Protein AF-A0A0G4HE46-F1 (afdb_monomer_lite)

Foldseek 3Di:
DPPPDQDPPVVLVVLLVLLLQLLLVLLVLLQVQFDDADPVDGPATDHLADQLLLQLVLLVVLLVVLLVVLCVPPNPVSNVLLPPVVLLVLLQVVLLVVLVVSSVLSVVCNPDHSLVSLLVCLVVLVVVVVCCVVRVVPDPDDLSSNLSSSSVNNSVNSVVVCCVPPVVVCVVQNSCRRPDVSSVVSSVSNRNVNSVSVSVCPVNPDSLSSSLSSLSSSVSNLVCCVVPPVPDDDDVVSVVSSVVVNVVSVVVSVVVVVVVVVVVVVVVVCVVVVVPCPPDPPPPDPPPDVVNVVVVVVVVVVVVVVVVVVVVPPDPDDDDPVVVVVVVVVVVVVVVVVVVVVVVVPPPPDDDDDDD

Structure (mmCIF, N/CA/C/O backbone):
data_AF-A0A0G4HE46-F1
#
_entry.id   AF-A0A0G4HE46-F1
#
loop_
_atom_site.group_PDB
_atom_site.id
_atom_site.type_symbol
_atom_site.label_atom_id
_atom_site.label_alt_id
_atom_site.label_comp_id
_atom_site.label_asym_id
_atom_site.label_entity_id
_atom_site.label_seq_id
_atom_site.pdbx_PDB_ins_code
_atom_site.Cartn_x
_atom_site.Cartn_y
_atom_site.Cartn_z
_atom_site.occupancy
_atom_site.B_iso_or_equiv
_atom_site.auth_seq_id
_atom_site.auth_comp_id
_atom_site.auth_asym_id
_atom_site.auth_atom_id
_atom_site.pdbx_PDB_model_num
ATOM 1 N N . MET A 1 1 ? -11.512 0.059 20.042 1.00 38.78 1 MET A N 1
ATOM 2 C CA . MET A 1 1 ? -11.902 1.233 19.237 1.00 38.78 1 MET A CA 1
ATOM 3 C C . MET A 1 1 ? -13.317 1.611 19.639 1.00 38.78 1 MET A C 1
ATOM 5 O O . MET A 1 1 ? -14.149 0.708 19.651 1.00 38.78 1 MET A O 1
ATOM 9 N N . PRO A 1 2 ? -13.584 2.871 20.030 1.00 36.47 2 PRO A N 1
ATOM 10 C CA . PRO A 1 2 ? -14.953 3.340 20.236 1.00 36.47 2 PRO A CA 1
ATOM 11 C C . PRO A 1 2 ? -15.740 3.059 18.957 1.00 36.47 2 PRO A C 1
ATOM 13 O O . PRO A 1 2 ? -15.207 3.297 17.871 1.00 36.47 2 PRO A O 1
ATOM 16 N N . GLN A 1 3 ? -16.944 2.495 19.078 1.00 38.84 3 GLN A N 1
ATOM 17 C CA . GLN A 1 3 ? -17.802 2.206 17.932 1.00 38.84 3 GLN A CA 1
ATOM 18 C C . GLN A 1 3 ? -17.971 3.497 17.131 1.00 38.84 3 GLN A C 1
ATOM 20 O O . GLN A 1 3 ? -18.588 4.455 17.592 1.00 38.84 3 GLN A O 1
ATOM 25 N N . THR A 1 4 ? -17.339 3.549 15.960 1.00 45.94 4 THR A N 1
ATOM 26 C CA . THR A 1 4 ? -17.558 4.620 14.997 1.00 45.94 4 THR A CA 1
ATOM 27 C C . THR A 1 4 ? -19.054 4.685 14.756 1.00 45.94 4 THR A C 1
ATOM 29 O O . THR A 1 4 ? -19.671 3.638 14.543 1.00 45.94 4 THR A O 1
ATOM 32 N N . SER A 1 5 ? -19.618 5.892 14.801 1.00 51.94 5 SER A N 1
ATOM 33 C CA . SER A 1 5 ? -20.947 6.181 14.267 1.00 51.94 5 SER A CA 1
ATOM 34 C C . SER A 1 5 ? -21.201 5.306 13.043 1.00 51.94 5 SER A C 1
ATOM 36 O O . SER A 1 5 ? -20.335 5.201 12.172 1.00 51.94 5 SER A O 1
ATOM 38 N N . THR A 1 6 ? -22.330 4.600 13.043 1.00 79.38 6 THR A N 1
ATOM 39 C CA . THR A 1 6 ? -22.677 3.588 12.045 1.00 79.38 6 THR A CA 1
ATOM 40 C C . THR A 1 6 ? -22.500 4.168 10.644 1.00 79.38 6 THR A C 1
ATOM 42 O O . THR A 1 6 ? -23.319 4.941 10.153 1.00 79.38 6 THR A O 1
ATOM 45 N N . VAL A 1 7 ? -21.371 3.848 10.005 1.00 87.31 7 VAL A N 1
ATOM 46 C CA . VAL A 1 7 ? -21.087 4.324 8.654 1.00 87.31 7 VAL A CA 1
ATOM 47 C C . VAL A 1 7 ? -22.146 3.712 7.750 1.00 87.31 7 VAL A C 1
ATOM 49 O O . VAL A 1 7 ? -22.349 2.497 7.795 1.00 87.31 7 VAL A O 1
ATOM 52 N N . SER A 1 8 ? -22.821 4.546 6.954 1.00 92.50 8 SER A N 1
ATOM 53 C CA . SER A 1 8 ? -23.893 4.099 6.061 1.00 92.50 8 SER A CA 1
ATOM 54 C C . SER A 1 8 ? -23.450 2.877 5.239 1.00 92.50 8 SER A C 1
ATOM 56 O O . SER A 1 8 ? -22.335 2.894 4.701 1.00 92.50 8 SER A O 1
ATOM 58 N N . PRO A 1 9 ? -24.298 1.839 5.087 1.00 89.62 9 PRO A N 1
ATOM 59 C CA . PRO A 1 9 ? -23.977 0.660 4.281 1.00 89.62 9 PRO A CA 1
ATOM 60 C C . PRO A 1 9 ? -23.486 1.013 2.870 1.00 89.62 9 PRO A C 1
ATOM 62 O O . PRO A 1 9 ? -22.556 0.390 2.362 1.00 89.62 9 PRO A O 1
ATOM 65 N N . ALA A 1 10 ? -24.032 2.075 2.267 1.00 92.25 10 ALA A N 1
ATOM 66 C CA . ALA A 1 10 ? -23.623 2.553 0.947 1.00 92.25 10 ALA A CA 1
ATOM 67 C C . ALA A 1 10 ? -22.151 3.008 0.894 1.00 92.25 10 ALA A C 1
ATOM 69 O O . ALA A 1 10 ? -21.448 2.745 -0.084 1.00 92.25 10 ALA A O 1
ATOM 70 N N . VAL A 1 11 ? -21.657 3.652 1.957 1.00 92.44 11 VAL A N 1
ATOM 71 C CA . VAL A 1 11 ? -20.250 4.074 2.052 1.00 92.44 11 VAL A CA 1
ATOM 72 C C . VAL A 1 11 ? -19.348 2.853 2.212 1.00 92.44 11 VAL A C 1
ATOM 74 O O . VAL A 1 11 ? -18.304 2.787 1.566 1.00 92.44 11 VAL A O 1
ATOM 77 N N . GLN A 1 12 ? -19.761 1.859 3.004 1.00 91.12 12 GLN A N 1
ATOM 78 C CA . GLN A 1 12 ? -18.998 0.619 3.177 1.00 91.12 12 GLN A CA 1
ATOM 79 C C . GLN A 1 12 ? -18.860 -0.149 1.856 1.00 91.12 12 GLN A C 1
ATOM 81 O O . GLN A 1 12 ? -17.750 -0.540 1.496 1.00 91.12 12 GLN A O 1
ATOM 86 N N . VAL A 1 13 ? -19.958 -0.304 1.103 1.00 91.69 13 VAL A N 1
ATOM 87 C CA . VAL A 1 13 ? -19.955 -0.960 -0.217 1.00 91.69 13 VAL A CA 1
ATOM 88 C C . VAL A 1 13 ? -19.084 -0.191 -1.210 1.00 91.69 13 VAL A C 1
ATOM 90 O O . VAL A 1 13 ? -18.260 -0.791 -1.896 1.00 91.69 13 VAL A O 1
ATOM 93 N N . THR A 1 14 ? -19.192 1.139 -1.247 1.00 94.69 14 THR A N 1
ATOM 94 C CA . THR A 1 14 ? -18.343 1.973 -2.115 1.00 94.69 14 THR A CA 1
ATOM 95 C C . THR A 1 14 ? -16.858 1.792 -1.784 1.00 94.69 14 THR A C 1
ATOM 97 O O . THR A 1 14 ? -16.050 1.551 -2.678 1.00 94.69 14 THR A O 1
ATOM 100 N N . CYS A 1 15 ? -16.486 1.837 -0.502 1.00 93.69 15 CYS A N 1
ATOM 101 C CA . CYS A 1 15 ? -15.104 1.615 -0.064 1.00 93.69 15 CYS A CA 1
ATOM 102 C C . CYS A 1 15 ? -14.604 0.217 -0.418 1.00 93.69 15 CYS A C 1
ATOM 104 O O . CYS A 1 15 ? -13.456 0.058 -0.824 1.00 93.69 15 CYS A O 1
ATOM 106 N N . PHE A 1 16 ? -15.467 -0.787 -0.268 1.00 93.38 16 PHE A N 1
ATOM 107 C CA . PHE A 1 16 ? -15.166 -2.163 -0.627 1.00 93.38 16 PHE A CA 1
ATOM 108 C C . PHE A 1 16 ? -14.809 -2.270 -2.114 1.00 93.38 16 PHE A C 1
ATOM 110 O O . PHE A 1 16 ? -13.727 -2.751 -2.446 1.00 93.38 16 PHE A O 1
ATOM 117 N N . VAL A 1 17 ? -15.671 -1.760 -3.000 1.00 95.25 17 VAL A N 1
ATOM 118 C CA . VAL A 1 17 ? -15.461 -1.806 -4.457 1.00 95.25 17 VAL A CA 1
ATOM 119 C C . VAL A 1 17 ? -14.211 -1.028 -4.863 1.00 95.25 17 VAL A C 1
ATOM 121 O O . VAL A 1 17 ? -13.374 -1.556 -5.594 1.00 95.25 17 VAL A O 1
ATOM 124 N N . LEU A 1 18 ? -14.037 0.193 -4.347 1.00 95.44 18 LEU A N 1
ATOM 125 C CA . LEU A 1 18 ? -12.851 1.004 -4.632 1.00 95.44 18 LEU A CA 1
ATOM 126 C C . LEU A 1 18 ? -11.565 0.308 -4.186 1.00 95.44 18 LEU A C 1
ATOM 128 O O . LEU A 1 18 ? -10.562 0.380 -4.888 1.00 95.44 18 LEU A O 1
ATOM 132 N N . MET A 1 19 ? -11.589 -0.394 -3.053 1.00 93.94 19 MET A N 1
ATOM 133 C CA . MET A 1 19 ? -10.424 -1.130 -2.575 1.00 93.94 19 MET A CA 1
ATOM 134 C C . MET A 1 19 ? -10.094 -2.329 -3.466 1.00 93.94 19 MET A C 1
ATOM 136 O O . MET A 1 19 ? -8.920 -2.554 -3.747 1.00 93.94 19 MET A O 1
ATOM 140 N N . VAL A 1 20 ? -11.101 -3.073 -3.939 1.00 94.75 20 VAL A N 1
ATOM 141 C CA . VAL A 1 20 ? -10.899 -4.188 -4.884 1.00 94.75 20 VAL A CA 1
ATOM 142 C C . VAL A 1 20 ? -10.241 -3.685 -6.167 1.00 94.75 20 VAL A C 1
ATOM 144 O O . VAL A 1 20 ? -9.191 -4.195 -6.554 1.00 94.75 20 VAL A O 1
ATOM 147 N N . ILE A 1 21 ? -10.813 -2.641 -6.774 1.00 95.69 21 ILE A N 1
ATOM 148 C CA . ILE A 1 21 ? -10.291 -2.026 -8.003 1.00 95.69 21 ILE A CA 1
ATOM 149 C C . ILE A 1 21 ? -8.875 -1.501 -7.773 1.00 95.69 21 ILE A C 1
ATOM 151 O O . ILE A 1 21 ? -7.973 -1.741 -8.570 1.00 95.69 21 ILE A O 1
ATOM 155 N N . GLN A 1 22 ? -8.651 -0.811 -6.657 1.00 95.69 22 GLN A N 1
ATOM 156 C CA . GLN A 1 22 ? -7.345 -0.248 -6.360 1.00 95.69 22 GLN A CA 1
ATOM 157 C C . GLN A 1 22 ? -6.273 -1.318 -6.152 1.00 95.69 22 GLN A C 1
ATOM 159 O O . GLN A 1 22 ? -5.122 -1.130 -6.547 1.00 95.69 22 GLN A O 1
ATOM 164 N N . ARG A 1 23 ? -6.621 -2.440 -5.516 1.00 92.19 23 ARG A N 1
ATOM 165 C CA . ARG A 1 23 ? -5.694 -3.560 -5.336 1.00 92.19 23 ARG A CA 1
ATOM 166 C C . ARG A 1 23 ? -5.332 -4.209 -6.665 1.00 92.19 23 ARG A C 1
ATOM 168 O O . ARG A 1 23 ? -4.149 -4.481 -6.863 1.00 92.19 23 ARG A O 1
ATOM 175 N N . ALA A 1 24 ? -6.313 -4.394 -7.546 1.00 93.50 24 ALA A N 1
ATOM 176 C CA . ALA A 1 24 ? -6.093 -4.931 -8.881 1.00 93.50 24 ALA A CA 1
ATOM 177 C C . ALA A 1 24 ? -5.126 -4.035 -9.679 1.00 93.50 24 ALA A C 1
ATOM 179 O O . ALA A 1 24 ? -4.005 -4.452 -10.001 1.00 93.50 24 ALA A O 1
ATOM 180 N N . ASN A 1 25 ? -5.494 -2.753 -9.792 1.00 95.38 25 ASN A N 1
ATOM 181 C CA . ASN A 1 25 ? -4.726 -1.726 -10.486 1.00 95.38 25 ASN A CA 1
ATOM 182 C C . ASN A 1 25 ? -3.314 -1.549 -9.927 1.00 95.38 25 ASN A C 1
ATOM 184 O O . ASN A 1 25 ? -2.388 -1.322 -10.696 1.00 95.38 25 ASN A O 1
ATOM 188 N N . HIS A 1 26 ? -3.109 -1.634 -8.609 1.00 94.62 26 HIS A N 1
ATOM 189 C CA . HIS A 1 26 ? -1.774 -1.486 -8.026 1.00 94.62 26 HIS A CA 1
ATOM 190 C C . HIS A 1 26 ? -0.791 -2.510 -8.597 1.00 94.62 26 HIS A C 1
ATOM 192 O O . HIS A 1 26 ? 0.274 -2.141 -9.090 1.00 94.62 26 HIS A O 1
ATOM 198 N N . ALA A 1 27 ? -1.151 -3.793 -8.543 1.00 92.06 27 ALA A N 1
ATOM 199 C CA . ALA A 1 27 ? -0.280 -4.864 -9.010 1.00 92.06 27 ALA A CA 1
ATOM 200 C C . ALA A 1 27 ? -0.049 -4.775 -10.527 1.00 92.06 27 ALA A C 1
ATOM 202 O O . ALA A 1 27 ? 1.076 -4.969 -10.993 1.00 92.06 27 ALA A O 1
ATOM 203 N N . PHE A 1 28 ? -1.085 -4.399 -11.282 1.00 92.56 28 PHE A N 1
ATOM 204 C CA . PHE A 1 28 ? -0.960 -4.123 -12.708 1.00 92.56 28 PHE A CA 1
ATOM 205 C C . PHE A 1 28 ? -0.007 -2.952 -12.992 1.00 92.56 28 PHE A C 1
ATOM 207 O O . PHE A 1 28 ? 0.903 -3.090 -13.805 1.00 92.56 28 PHE A O 1
ATOM 214 N N . LEU A 1 29 ? -0.159 -1.818 -12.300 1.00 95.56 29 LEU A N 1
ATOM 215 C CA . LEU A 1 29 ? 0.663 -0.620 -12.491 1.00 95.56 29 LEU A CA 1
ATOM 216 C C . LEU A 1 29 ? 2.136 -0.861 -12.156 1.00 95.56 29 LEU A C 1
ATOM 218 O O . LEU A 1 29 ? 3.011 -0.343 -12.849 1.00 95.56 29 LEU A O 1
ATOM 222 N N . VAL A 1 30 ? 2.415 -1.665 -11.125 1.00 94.38 30 VAL A N 1
ATOM 223 C CA . VAL A 1 30 ? 3.783 -2.081 -10.781 1.00 94.38 30 VAL A CA 1
ATOM 224 C C . VAL A 1 30 ? 4.410 -2.835 -11.952 1.00 94.38 30 VAL A C 1
ATOM 226 O O . VAL A 1 30 ? 5.545 -2.565 -12.335 1.00 94.38 30 VAL A O 1
ATOM 229 N N . GLU A 1 31 ? 3.666 -3.743 -12.584 1.00 92.25 31 GLU A N 1
ATOM 230 C CA . GLU A 1 31 ? 4.159 -4.461 -13.758 1.00 92.25 31 GLU A CA 1
ATOM 231 C C . GLU A 1 31 ? 4.238 -3.573 -15.011 1.00 92.25 31 GLU A C 1
ATOM 233 O O . GLU A 1 31 ? 5.156 -3.725 -15.815 1.00 92.25 31 GLU A O 1
ATOM 238 N N . PHE A 1 32 ? 3.297 -2.644 -15.175 1.00 92.88 32 PHE A N 1
ATOM 239 C CA . PHE A 1 32 ? 3.222 -1.709 -16.298 1.00 92.88 32 PHE A CA 1
ATOM 240 C C . PHE A 1 32 ? 4.379 -0.700 -16.316 1.00 92.88 32 PHE A C 1
ATOM 242 O O . PHE A 1 32 ? 4.831 -0.302 -17.391 1.00 92.88 32 PHE A O 1
ATOM 249 N N . ALA A 1 33 ? 4.882 -0.310 -15.141 1.00 95.56 33 ALA A N 1
ATOM 250 C CA . ALA A 1 33 ? 6.004 0.617 -14.991 1.00 95.56 33 ALA A CA 1
ATOM 251 C C . ALA A 1 33 ? 7.373 0.014 -15.360 1.00 95.56 33 ALA A C 1
ATOM 253 O O . ALA A 1 33 ? 8.382 0.720 -15.336 1.00 95.56 33 ALA A O 1
ATOM 254 N N . LYS A 1 34 ? 7.433 -1.279 -15.697 1.00 94.31 34 LYS A N 1
ATOM 255 C CA . LYS A 1 34 ? 8.637 -1.908 -16.242 1.00 94.31 34 LYS A CA 1
ATOM 256 C C . LYS A 1 34 ? 8.780 -1.518 -17.712 1.00 94.31 34 LYS A C 1
ATOM 258 O O . LYS A 1 34 ? 7.844 -1.667 -18.495 1.00 94.31 34 LYS A O 1
ATOM 263 N N . GLU A 1 35 ? 9.950 -1.020 -18.089 1.00 90.75 35 GLU A N 1
ATOM 264 C CA . GLU A 1 35 ? 10.191 -0.490 -19.440 1.00 90.75 35 GLU A CA 1
ATOM 265 C C . GLU A 1 35 ? 11.469 -1.024 -20.074 1.00 90.75 35 GLU A C 1
ATOM 267 O O . GLU A 1 35 ? 11.530 -1.185 -21.290 1.00 90.75 35 GLU A O 1
ATOM 272 N N . LYS A 1 36 ? 12.493 -1.318 -19.271 1.00 88.25 36 LYS A N 1
ATOM 273 C CA . LYS A 1 36 ? 13.808 -1.678 -19.790 1.00 88.25 36 LYS A CA 1
ATOM 274 C C . LYS A 1 36 ? 13.915 -3.186 -19.927 1.00 88.25 36 LYS A C 1
ATOM 276 O O . LYS A 1 36 ? 13.883 -3.884 -18.920 1.00 88.25 36 LYS A O 1
ATOM 281 N N . GLU A 1 37 ? 14.061 -3.695 -21.143 1.00 90.50 37 GLU A N 1
ATOM 282 C CA . GLU A 1 37 ? 14.349 -5.116 -21.330 1.00 90.50 37 GLU A CA 1
ATOM 283 C C . GLU A 1 37 ? 15.683 -5.480 -20.664 1.00 90.50 37 GLU A C 1
ATOM 285 O O . GLU A 1 37 ? 16.664 -4.728 -20.711 1.00 90.50 37 GLU A O 1
ATOM 290 N N . ARG A 1 38 ? 15.705 -6.624 -19.987 1.00 88.19 38 ARG A N 1
ATOM 291 C CA . ARG A 1 38 ? 16.885 -7.100 -19.284 1.00 88.19 38 ARG A CA 1
ATOM 292 C C . ARG A 1 38 ? 17.913 -7.672 -20.252 1.00 88.19 38 ARG A C 1
ATOM 294 O O . ARG A 1 38 ? 17.571 -8.554 -21.038 1.00 88.19 38 ARG A O 1
ATOM 301 N N . PRO A 1 39 ? 19.190 -7.275 -20.126 1.00 88.19 39 PRO A N 1
ATOM 302 C CA . PRO A 1 39 ? 20.249 -7.819 -20.968 1.00 88.19 39 PRO A CA 1
ATOM 303 C C . PRO A 1 39 ? 20.514 -9.305 -20.683 1.00 88.19 39 PRO A C 1
ATOM 305 O O . PRO A 1 39 ? 20.943 -10.026 -21.576 1.00 88.19 39 PRO A O 1
ATOM 308 N N . ASP A 1 40 ? 20.255 -9.778 -19.458 1.00 90.56 40 ASP A N 1
ATOM 309 C CA . ASP A 1 40 ? 20.480 -11.168 -19.050 1.00 90.56 40 ASP A CA 1
ATOM 310 C C . ASP A 1 40 ? 19.340 -12.119 -19.444 1.00 90.56 40 ASP A C 1
ATOM 312 O O . ASP A 1 40 ? 19.550 -13.331 -19.508 1.00 90.56 40 ASP A O 1
ATOM 316 N N . LYS A 1 41 ? 18.131 -11.596 -19.688 1.00 87.69 41 LYS A N 1
ATOM 317 C CA . LYS A 1 41 ? 16.921 -12.394 -19.934 1.00 87.69 41 LYS A CA 1
ATOM 318 C C . LYS A 1 41 ? 15.982 -11.682 -20.918 1.00 87.69 41 LYS A C 1
ATOM 320 O O . LYS A 1 41 ? 15.096 -10.945 -20.467 1.00 87.69 41 LYS A O 1
ATOM 325 N N . PRO A 1 42 ? 16.136 -11.931 -22.232 1.00 86.31 42 PRO A N 1
ATOM 326 C CA . PRO A 1 42 ? 15.240 -11.400 -23.255 1.00 86.31 42 PRO A CA 1
ATOM 327 C C . PRO A 1 42 ? 13.771 -11.709 -22.944 1.00 86.31 42 PRO A C 1
ATOM 329 O O . PRO A 1 42 ? 13.443 -12.784 -22.437 1.00 86.31 42 PRO A O 1
ATOM 332 N N . GLY A 1 43 ? 12.890 -10.748 -23.204 1.00 84.88 43 GLY A N 1
ATOM 333 C CA . GLY A 1 43 ? 11.465 -10.817 -22.878 1.00 84.88 43 GLY A CA 1
ATOM 334 C C . GLY A 1 43 ? 11.122 -10.542 -21.409 1.00 84.88 43 GLY A C 1
ATOM 335 O O . GLY A 1 43 ? 9.948 -10.588 -21.039 1.00 84.88 43 GLY A O 1
ATOM 336 N N . THR A 1 44 ? 12.107 -10.236 -20.554 1.00 87.56 44 THR A N 1
ATOM 337 C CA . THR A 1 44 ? 11.851 -9.749 -19.190 1.00 87.56 44 THR A CA 1
ATOM 338 C C . THR A 1 44 ? 12.184 -8.270 -19.074 1.00 87.56 44 THR A C 1
ATOM 340 O O . THR A 1 44 ? 13.215 -7.817 -19.558 1.00 87.56 44 THR A O 1
ATOM 343 N N . TYR A 1 45 ? 11.307 -7.512 -18.418 1.00 90.50 45 TYR A N 1
ATOM 344 C CA . TYR A 1 45 ? 11.453 -6.067 -18.258 1.00 90.50 45 TYR A CA 1
ATOM 345 C C . TYR A 1 45 ? 11.793 -5.714 -16.807 1.00 90.50 45 TYR A C 1
ATOM 347 O O . TYR A 1 45 ? 11.285 -6.326 -15.863 1.00 90.50 45 TYR A O 1
ATOM 355 N N . ASP A 1 46 ? 12.647 -4.714 -16.633 1.00 93.31 46 ASP A N 1
ATOM 356 C CA . ASP A 1 46 ? 13.028 -4.105 -15.366 1.00 93.31 46 ASP A CA 1
ATOM 357 C C . ASP A 1 46 ? 12.608 -2.630 -15.325 1.00 93.31 46 ASP A C 1
ATOM 359 O O . ASP A 1 46 ? 12.199 -2.026 -16.327 1.00 93.31 46 ASP A O 1
ATOM 363 N N . TYR A 1 47 ? 12.688 -2.050 -14.134 1.00 93.12 47 TYR A N 1
ATOM 364 C CA . TYR A 1 47 ? 12.400 -0.637 -13.931 1.00 93.12 47 TYR A CA 1
ATOM 365 C C . TYR A 1 47 ? 13.519 0.225 -14.518 1.00 93.12 47 TYR A C 1
ATOM 367 O O . TYR A 1 47 ? 14.702 -0.091 -14.389 1.00 93.12 47 TYR A O 1
ATOM 375 N N . ALA A 1 48 ? 13.144 1.337 -15.151 1.00 92.56 48 ALA A N 1
ATOM 376 C CA . ALA A 1 48 ? 14.100 2.332 -15.638 1.00 92.56 48 ALA A CA 1
ATOM 377 C C . ALA A 1 48 ? 14.679 3.208 -14.509 1.00 92.56 48 ALA A C 1
ATOM 379 O O . ALA A 1 48 ? 15.603 3.979 -14.748 1.00 92.56 48 ALA A O 1
ATOM 380 N N . PHE A 1 49 ? 14.135 3.087 -13.296 1.00 92.31 49 PHE A N 1
ATOM 381 C CA . PHE A 1 49 ? 14.452 3.904 -12.130 1.00 92.31 49 PHE A CA 1
ATOM 382 C C . PHE A 1 49 ? 14.915 3.040 -10.943 1.00 92.31 49 PHE A C 1
ATOM 384 O O . PHE A 1 49 ? 14.506 1.875 -10.826 1.00 92.31 49 PHE A O 1
ATOM 391 N N . PRO A 1 50 ? 15.695 3.609 -10.005 1.00 91.56 50 PRO A N 1
ATOM 392 C CA . PRO A 1 50 ? 16.062 2.925 -8.772 1.00 91.56 50 PRO A CA 1
ATOM 393 C C . PRO A 1 50 ? 14.812 2.656 -7.924 1.00 91.56 50 PRO A C 1
ATOM 395 O O . PRO A 1 50 ? 14.012 3.549 -7.640 1.00 91.56 50 PRO A O 1
ATOM 398 N N . ARG A 1 51 ? 14.619 1.407 -7.502 1.00 90.44 51 ARG A N 1
ATOM 399 C CA . ARG A 1 51 ? 13.370 0.954 -6.853 1.00 90.44 51 ARG A CA 1
ATOM 400 C C . ARG A 1 51 ? 13.128 1.606 -5.491 1.00 90.44 51 ARG A C 1
ATOM 402 O O . ARG A 1 51 ? 11.990 1.914 -5.145 1.00 90.44 51 ARG A O 1
ATOM 409 N N . SER A 1 52 ? 14.200 1.851 -4.746 1.00 92.56 52 SER A N 1
ATOM 410 C CA . SER A 1 52 ? 14.178 2.580 -3.475 1.00 92.56 52 SER A CA 1
ATOM 411 C C . SER A 1 52 ? 13.707 4.029 -3.646 1.00 92.56 52 SER A C 1
ATOM 413 O O . SER A 1 52 ? 12.957 4.533 -2.812 1.00 92.56 52 SER A O 1
ATOM 415 N N . ASN A 1 53 ? 14.045 4.677 -4.766 1.00 94.56 53 ASN A N 1
ATOM 416 C CA . ASN A 1 53 ? 13.596 6.041 -5.047 1.00 94.56 53 ASN A CA 1
ATOM 417 C C . ASN A 1 53 ? 12.079 6.099 -5.237 1.00 94.56 53 ASN A C 1
ATOM 419 O O . ASN A 1 53 ? 11.443 7.045 -4.766 1.00 94.56 53 ASN A O 1
ATOM 423 N N . LEU A 1 54 ? 11.486 5.090 -5.887 1.00 95.69 54 LEU A N 1
ATOM 424 C CA . LEU A 1 54 ? 10.035 5.016 -6.061 1.00 95.69 54 LEU A CA 1
ATOM 425 C C . LEU A 1 54 ? 9.321 4.878 -4.713 1.00 95.69 54 LEU A C 1
ATOM 427 O O . LEU A 1 54 ? 8.387 5.638 -4.449 1.00 95.69 54 LEU A O 1
ATOM 431 N N . THR A 1 55 ? 9.760 3.952 -3.852 1.00 95.81 55 THR A N 1
ATOM 432 C CA . THR A 1 55 ? 9.127 3.767 -2.537 1.00 95.81 55 THR A CA 1
ATOM 433 C C . THR A 1 55 ? 9.287 5.009 -1.679 1.00 95.81 55 THR A C 1
ATOM 435 O O . THR A 1 55 ? 8.287 5.504 -1.164 1.00 95.81 55 THR A O 1
ATOM 438 N N . PHE A 1 56 ? 10.497 5.566 -1.583 1.00 97.44 56 PHE A N 1
ATOM 439 C CA . PHE A 1 56 ? 10.751 6.785 -0.819 1.00 97.44 56 PHE A CA 1
ATOM 440 C C . PHE A 1 56 ? 9.897 7.959 -1.312 1.00 97.44 56 PHE A C 1
ATOM 442 O O . PHE A 1 56 ? 9.206 8.587 -0.512 1.00 97.44 56 PHE A O 1
ATOM 449 N N . THR A 1 57 ? 9.868 8.220 -2.622 1.00 97.19 57 THR A N 1
ATOM 450 C CA . THR A 1 57 ? 9.071 9.327 -3.178 1.00 97.19 57 THR A CA 1
ATOM 451 C C . THR A 1 57 ? 7.573 9.099 -2.959 1.00 97.19 57 THR A C 1
ATOM 453 O O . THR A 1 57 ? 6.850 10.031 -2.604 1.00 97.19 57 THR A O 1
ATOM 456 N N . GLY A 1 58 ? 7.096 7.859 -3.104 1.00 96.62 58 GLY A N 1
ATOM 457 C CA . GLY A 1 58 ? 5.712 7.492 -2.806 1.00 96.62 58 GLY A CA 1
ATOM 458 C C . GLY A 1 58 ? 5.336 7.724 -1.338 1.00 96.62 58 GLY A C 1
ATOM 459 O O . GLY A 1 58 ? 4.251 8.247 -1.057 1.00 96.62 58 GLY A O 1
ATOM 460 N N . GLN A 1 59 ? 6.231 7.405 -0.394 1.00 97.25 59 GLN A N 1
ATOM 461 C CA . GLN A 1 59 ? 6.008 7.688 1.028 1.00 97.25 59 GLN A CA 1
ATOM 462 C C . GLN A 1 59 ? 6.060 9.176 1.338 1.00 97.25 59 GLN A C 1
ATOM 464 O O . GLN A 1 59 ? 5.207 9.657 2.080 1.00 97.25 59 GLN A O 1
ATOM 469 N N . LEU A 1 60 ? 7.005 9.907 0.744 1.00 97.81 60 LEU A N 1
ATOM 470 C CA . LEU A 1 60 ? 7.113 11.350 0.913 1.00 97.81 60 LEU A CA 1
ATOM 471 C C . LEU A 1 60 ? 5.838 12.047 0.430 1.00 97.81 60 LEU A C 1
ATOM 473 O O . LEU A 1 60 ? 5.253 12.835 1.169 1.00 97.81 60 LEU A O 1
ATOM 477 N N . LEU A 1 61 ? 5.346 11.700 -0.763 1.00 97.75 61 LEU A N 1
ATOM 478 C CA . LEU A 1 61 ? 4.095 12.257 -1.273 1.00 97.75 61 LEU A CA 1
ATOM 479 C C . LEU A 1 61 ? 2.907 11.901 -0.369 1.00 97.75 61 LEU A C 1
ATOM 481 O O . LEU A 1 61 ? 2.096 12.765 -0.039 1.00 97.75 61 LEU A O 1
ATOM 485 N N . SER A 1 62 ? 2.819 10.641 0.065 1.00 97.00 62 SER A N 1
ATOM 486 C CA . SER A 1 62 ? 1.762 10.192 0.978 1.00 97.00 62 SER A CA 1
ATOM 487 C C . SER A 1 62 ? 1.795 10.942 2.311 1.00 97.00 62 SER A C 1
ATOM 489 O O . SER A 1 62 ? 0.740 11.284 2.839 1.00 97.00 62 SER A O 1
ATOM 491 N N . LEU A 1 63 ? 2.987 11.226 2.841 1.00 97.56 63 LEU A N 1
ATOM 492 C CA . LEU A 1 63 ? 3.184 11.997 4.065 1.00 97.56 63 LEU A CA 1
ATOM 493 C C . LEU A 1 63 ? 2.736 13.452 3.893 1.00 97.56 63 LEU A C 1
ATOM 495 O O . LEU A 1 63 ? 1.992 13.956 4.731 1.00 97.56 63 LEU A O 1
ATOM 499 N N . LEU A 1 64 ? 3.127 14.108 2.797 1.00 97.75 64 LEU A N 1
ATOM 500 C CA . LEU A 1 64 ? 2.716 15.487 2.511 1.00 97.75 64 LEU A CA 1
ATOM 501 C C . LEU A 1 64 ? 1.190 15.608 2.424 1.00 97.75 64 LEU A C 1
ATOM 503 O O . LEU A 1 64 ? 0.600 16.510 3.020 1.00 97.75 64 LEU A O 1
ATOM 507 N N . VAL A 1 65 ? 0.536 14.663 1.743 1.00 97.38 65 VAL A N 1
ATOM 508 C CA . VAL A 1 65 ? -0.930 14.626 1.670 1.00 97.38 65 VAL A CA 1
ATOM 509 C C . VAL A 1 65 ? -1.547 14.312 3.035 1.00 97.38 65 VAL A C 1
ATOM 511 O O . VAL A 1 65 ? -2.541 14.929 3.407 1.00 97.38 65 VAL A O 1
ATOM 514 N N . ALA A 1 66 ? -0.959 13.408 3.821 1.00 96.44 66 ALA A N 1
ATOM 515 C CA . ALA A 1 66 ? -1.435 13.107 5.169 1.00 96.44 66 ALA A CA 1
ATOM 516 C C . ALA A 1 66 ? -1.360 14.334 6.097 1.00 96.44 66 ALA A C 1
ATOM 518 O O . ALA A 1 66 ? -2.323 14.612 6.814 1.00 96.44 66 ALA A O 1
ATOM 519 N N . TRP A 1 67 ? -0.267 15.104 6.049 1.00 97.12 67 TRP A N 1
ATOM 520 C CA . TRP A 1 67 ? -0.136 16.371 6.777 1.00 97.12 67 TRP A CA 1
ATOM 521 C C . TRP A 1 67 ? -1.158 17.408 6.329 1.00 97.12 67 TRP A C 1
ATOM 523 O O . TRP A 1 67 ? -1.758 18.076 7.175 1.00 97.12 67 TRP A O 1
ATOM 533 N N . LEU A 1 68 ? -1.393 17.518 5.020 1.00 96.81 68 LEU A N 1
ATOM 534 C CA . LEU A 1 68 ? -2.406 18.415 4.476 1.00 96.81 68 LEU A CA 1
ATOM 535 C C . LEU A 1 68 ? -3.802 18.037 4.987 1.00 96.81 68 LEU A C 1
ATOM 537 O O . LEU A 1 68 ? -4.517 18.892 5.502 1.00 96.81 68 LEU A O 1
ATOM 541 N N . LEU A 1 69 ? -4.170 16.755 4.928 1.00 95.56 69 LEU A N 1
ATOM 542 C CA . LEU A 1 69 ? -5.453 16.265 5.436 1.00 95.56 69 LEU A CA 1
ATOM 543 C C . LEU A 1 69 ? -5.587 16.491 6.948 1.00 95.56 69 LEU A C 1
ATOM 545 O O . LEU A 1 69 ? -6.620 16.976 7.404 1.00 95.56 69 LEU A O 1
ATOM 549 N N . ALA A 1 70 ? -4.549 16.196 7.735 1.00 95.38 70 ALA A N 1
ATOM 550 C CA . ALA A 1 70 ? -4.565 16.447 9.175 1.00 95.38 70 ALA A CA 1
ATOM 551 C C . ALA A 1 70 ? -4.760 17.939 9.493 1.00 95.38 70 ALA A C 1
ATOM 553 O O . ALA A 1 70 ? -5.539 18.276 10.385 1.00 95.38 70 ALA A O 1
ATOM 554 N N . SER A 1 71 ? -4.119 18.818 8.720 1.00 95.31 71 SER A N 1
ATOM 555 C CA . SER A 1 71 ? -4.256 20.271 8.854 1.00 95.31 71 SER A CA 1
ATOM 556 C C . SER A 1 71 ? -5.653 20.758 8.460 1.00 95.31 71 SER A C 1
ATOM 558 O O . SER A 1 71 ? -6.213 21.603 9.150 1.00 95.31 71 SER A O 1
ATOM 560 N N . ILE A 1 72 ? -6.251 20.203 7.400 1.00 96.38 72 ILE A N 1
ATOM 561 C CA . ILE A 1 72 ? -7.610 20.560 6.963 1.00 96.38 72 ILE A CA 1
ATOM 562 C C . ILE A 1 72 ? -8.657 20.130 8.001 1.00 96.38 72 ILE A C 1
ATOM 564 O O . ILE A 1 72 ? -9.543 20.910 8.334 1.00 96.38 72 ILE A O 1
ATOM 568 N N . PHE A 1 73 ? -8.564 18.906 8.533 1.00 95.88 73 PHE A N 1
ATOM 569 C CA . PHE A 1 73 ? -9.606 18.354 9.410 1.00 95.88 73 PHE A CA 1
ATOM 570 C C . PHE A 1 73 ? -9.471 18.741 10.888 1.00 95.88 73 PHE A C 1
ATOM 572 O O . PHE A 1 73 ? -10.475 18.767 11.597 1.00 95.88 73 PHE A O 1
ATOM 579 N N . TYR A 1 74 ? -8.260 19.022 11.372 1.00 95.44 74 TYR A N 1
ATOM 580 C CA . TYR A 1 74 ? -8.000 19.296 12.795 1.00 95.44 74 TYR A CA 1
ATOM 581 C C . TYR A 1 74 ? -7.233 20.602 13.037 1.00 95.44 74 TYR A C 1
ATOM 583 O O . TYR A 1 74 ? -6.831 20.885 14.171 1.00 95.44 74 TYR A O 1
ATOM 591 N N . GLY A 1 75 ? -7.000 21.391 11.987 1.00 96.12 75 GLY A N 1
ATOM 592 C CA . GLY A 1 75 ? -6.241 22.631 12.067 1.00 96.12 75 GLY A CA 1
ATOM 593 C C . GLY A 1 75 ? -4.798 22.416 12.527 1.00 96.12 75 GLY A C 1
ATOM 594 O O . GLY A 1 75 ? -4.212 21.335 12.414 1.00 96.12 75 GLY A O 1
ATOM 595 N N . ARG A 1 76 ? -4.230 23.470 13.117 1.00 95.88 76 ARG A N 1
ATOM 596 C CA . ARG A 1 76 ? -2.855 23.479 13.633 1.00 95.88 76 ARG A CA 1
ATOM 597 C C . ARG A 1 76 ? -2.622 22.450 14.745 1.00 95.88 76 ARG A C 1
ATOM 599 O O . ARG A 1 76 ? -1.570 21.823 14.774 1.00 95.88 76 ARG A O 1
ATOM 606 N N . SER A 1 77 ? -3.619 22.216 15.604 1.00 95.44 77 SER A N 1
ATOM 607 C CA . SER A 1 77 ? -3.512 21.230 16.690 1.00 95.44 77 SER A CA 1
ATOM 608 C C . SER A 1 77 ? -3.349 19.800 16.161 1.00 95.44 77 SER A C 1
ATOM 610 O O . SER A 1 77 ? -2.602 19.010 16.736 1.00 95.44 77 SER A O 1
ATOM 612 N N . GLY A 1 78 ? -4.011 19.460 15.049 1.00 92.62 78 GLY A N 1
ATOM 613 C CA . GLY A 1 78 ? -3.821 18.167 14.390 1.00 92.62 78 GLY A CA 1
ATOM 614 C C . GLY A 1 78 ? -2.410 17.977 13.862 1.00 92.62 78 GLY A C 1
ATOM 615 O O . GLY A 1 78 ? -1.816 16.923 14.080 1.00 92.62 78 GLY A O 1
ATOM 616 N N . PHE A 1 79 ? -1.868 19.009 13.212 1.00 94.88 79 PHE A N 1
ATOM 617 C CA . PHE A 1 79 ? -0.500 18.991 12.707 1.00 94.88 79 PHE A CA 1
ATOM 618 C C . PHE A 1 79 ? 0.520 18.843 13.843 1.00 94.88 79 PHE A C 1
ATOM 620 O O . PHE A 1 79 ? 1.343 17.933 13.797 1.00 94.88 79 PHE A O 1
ATOM 627 N N . GLU A 1 80 ? 0.414 19.652 14.901 1.00 96.00 80 GLU A N 1
ATOM 628 C CA . GLU A 1 80 ? 1.312 19.596 16.066 1.00 96.00 80 GLU A CA 1
ATOM 629 C C . GLU A 1 80 ? 1.295 18.217 16.743 1.00 96.00 80 GLU A C 1
ATOM 631 O O . GLU A 1 80 ? 2.348 17.656 17.034 1.00 96.00 80 GLU A O 1
ATOM 636 N N . LYS A 1 81 ? 0.115 17.602 16.904 1.00 95.31 81 LYS A N 1
ATOM 637 C CA . LYS A 1 81 ? 0.005 16.225 17.424 1.00 95.31 81 LYS A CA 1
ATOM 638 C C . LYS A 1 81 ? 0.590 15.178 16.479 1.00 95.31 81 LYS A C 1
ATOM 640 O O . LYS A 1 81 ? 1.083 14.143 16.919 1.00 95.31 81 LYS A O 1
ATOM 645 N N . SER A 1 82 ? 0.518 15.417 15.174 1.00 95.12 82 SER A N 1
ATOM 646 C CA . SER A 1 82 ? 1.018 14.482 14.165 1.00 95.12 82 SER A CA 1
ATOM 647 C C . SER A 1 82 ? 2.544 14.419 14.090 1.00 95.12 82 SER A C 1
ATOM 649 O O . SER A 1 82 ? 3.087 13.404 13.658 1.00 95.12 82 SER A O 1
ATOM 651 N N . VAL A 1 83 ? 3.222 15.467 14.565 1.00 96.19 83 VAL A N 1
ATOM 652 C CA . VAL A 1 83 ? 4.686 15.541 14.676 1.00 96.19 83 VAL A CA 1
ATOM 653 C C . VAL A 1 83 ? 5.192 15.282 16.099 1.00 96.19 83 VAL A C 1
ATOM 655 O O . VAL A 1 83 ? 6.383 15.441 16.354 1.00 96.19 83 VAL A O 1
ATOM 658 N N . ASP A 1 84 ? 4.317 14.868 17.024 1.00 96.25 84 ASP A N 1
ATOM 659 C CA . ASP A 1 84 ? 4.714 14.513 18.387 1.00 96.25 84 ASP A CA 1
ATOM 660 C C . ASP A 1 84 ? 5.706 13.329 18.374 1.00 96.25 84 ASP A C 1
ATOM 662 O O . ASP A 1 84 ? 5.350 12.232 17.915 1.00 96.25 84 ASP A O 1
ATOM 666 N N . PRO A 1 85 ? 6.933 13.502 18.905 1.00 96.75 85 PRO A N 1
ATOM 667 C CA . PRO A 1 85 ? 7.938 12.445 18.935 1.00 96.75 85 PRO A CA 1
ATOM 668 C C . PRO A 1 85 ? 7.457 11.184 19.653 1.00 96.75 85 PRO A C 1
ATOM 670 O O . PRO A 1 85 ? 7.804 10.077 19.243 1.00 96.75 85 PRO A O 1
ATOM 673 N N . SER A 1 86 ? 6.627 11.324 20.693 1.00 95.12 86 SER A N 1
ATOM 674 C CA . SER A 1 86 ? 6.144 10.176 21.469 1.00 95.12 86 SER A CA 1
ATOM 675 C C . SER A 1 86 ? 5.239 9.274 20.629 1.00 95.12 86 SER A C 1
ATOM 677 O O . SER A 1 86 ? 5.381 8.051 20.662 1.00 95.12 86 SER A O 1
ATOM 679 N N . GLY A 1 87 ? 4.333 9.860 19.841 1.00 93.19 87 GLY A N 1
ATOM 680 C CA . GLY A 1 87 ? 3.503 9.121 18.888 1.00 93.19 87 GLY A CA 1
ATOM 681 C C . GLY A 1 87 ? 4.308 8.493 17.746 1.00 93.19 87 GLY A C 1
ATOM 682 O O . GLY A 1 87 ? 4.092 7.331 17.405 1.00 93.19 87 GLY A O 1
ATOM 683 N N . ILE A 1 88 ? 5.301 9.210 17.209 1.00 95.75 88 ILE A N 1
ATOM 684 C CA . ILE A 1 88 ? 6.201 8.686 16.166 1.00 95.75 88 ILE A CA 1
ATOM 685 C C . ILE A 1 88 ? 6.981 7.467 16.680 1.00 95.75 88 ILE A C 1
ATOM 687 O O . ILE A 1 88 ? 7.013 6.437 16.010 1.00 95.75 88 ILE A O 1
ATOM 691 N N . ILE A 1 89 ? 7.558 7.537 17.884 1.00 94.81 89 ILE A N 1
ATOM 692 C CA . ILE A 1 89 ? 8.290 6.412 18.490 1.00 94.81 89 ILE A CA 1
ATOM 693 C C . ILE A 1 89 ? 7.365 5.202 18.678 1.00 94.81 89 ILE A C 1
ATOM 695 O O . ILE A 1 89 ? 7.750 4.078 18.351 1.00 94.81 89 ILE A O 1
ATOM 699 N N . LYS A 1 90 ? 6.123 5.416 19.133 1.00 91.69 90 LYS A N 1
ATOM 700 C CA . LYS A 1 90 ? 5.122 4.343 19.267 1.00 91.69 90 LYS A CA 1
ATOM 701 C C . LYS A 1 90 ? 4.761 3.696 17.929 1.00 91.69 90 LYS A C 1
ATOM 703 O O . LYS A 1 90 ? 4.543 2.492 17.892 1.00 91.69 90 LYS A O 1
ATOM 708 N N . MET A 1 91 ? 4.717 4.462 16.840 1.00 92.94 91 MET A N 1
ATOM 709 C CA . MET A 1 91 ? 4.369 3.964 15.501 1.00 92.94 91 MET A CA 1
ATOM 710 C C . MET A 1 91 ? 5.585 3.505 14.679 1.00 92.94 91 MET A C 1
ATOM 712 O O . MET A 1 91 ? 5.437 3.133 13.510 1.00 92.94 91 MET A O 1
ATOM 716 N N . TRP A 1 92 ? 6.792 3.519 15.256 1.00 94.44 92 TRP A N 1
ATOM 717 C CA . TRP A 1 92 ? 8.032 3.233 14.533 1.00 94.44 92 TRP A CA 1
ATOM 718 C C . TRP A 1 92 ? 8.057 1.825 13.937 1.00 94.44 92 TRP A C 1
ATOM 720 O O . TRP A 1 92 ? 8.252 1.671 12.735 1.00 94.44 92 TRP A O 1
ATOM 730 N N . TYR A 1 93 ? 7.794 0.795 14.745 1.00 92.12 93 TYR A N 1
ATOM 731 C CA . TYR A 1 93 ? 7.855 -0.598 14.284 1.00 92.12 93 TYR A CA 1
ATOM 732 C C . TYR A 1 93 ? 6.816 -0.904 13.197 1.00 92.12 93 TYR A C 1
ATOM 734 O O . TYR A 1 93 ? 7.106 -1.665 12.277 1.00 92.12 93 TYR A O 1
ATOM 742 N N . VAL A 1 94 ? 5.634 -0.278 13.258 1.00 90.94 94 VAL A N 1
ATOM 743 C CA . VAL A 1 94 ? 4.595 -0.410 12.225 1.00 90.94 94 VAL A CA 1
ATOM 744 C C . VAL A 1 94 ? 5.064 0.214 10.914 1.00 90.94 94 VAL A C 1
ATOM 746 O O . VAL A 1 94 ? 4.973 -0.423 9.867 1.00 90.94 94 VAL A O 1
ATOM 749 N N . GLY A 1 95 ? 5.597 1.438 10.960 1.00 93.56 95 GLY A N 1
ATOM 750 C CA . GLY A 1 95 ? 6.113 2.109 9.766 1.00 93.56 95 GLY A CA 1
ATOM 751 C C . GLY A 1 95 ? 7.307 1.388 9.150 1.00 93.56 95 GLY A C 1
ATOM 752 O O . GLY A 1 95 ? 7.366 1.246 7.932 1.00 93.56 95 GLY A O 1
ATOM 753 N N . VAL A 1 96 ? 8.218 0.864 9.975 1.00 94.81 96 VAL A N 1
ATOM 754 C CA . VAL A 1 96 ? 9.344 0.039 9.513 1.00 94.81 96 VAL A CA 1
ATOM 755 C C . VAL A 1 96 ? 8.845 -1.247 8.854 1.00 94.81 96 VAL A C 1
ATOM 757 O O . VAL A 1 96 ? 9.311 -1.584 7.768 1.00 94.81 96 VAL A O 1
ATOM 760 N N . ALA A 1 97 ? 7.870 -1.941 9.446 1.00 92.25 97 ALA A N 1
ATOM 761 C CA . ALA A 1 97 ? 7.292 -3.143 8.846 1.00 92.25 97 ALA A CA 1
ATOM 762 C C . ALA A 1 97 ? 6.658 -2.852 7.474 1.00 92.25 97 ALA A C 1
ATOM 764 O O . ALA A 1 97 ? 6.929 -3.574 6.517 1.00 92.25 97 ALA A O 1
ATOM 765 N N . TYR A 1 98 ? 5.893 -1.762 7.344 1.00 92.44 98 TYR A N 1
ATOM 766 C CA . TYR A 1 98 ? 5.334 -1.345 6.051 1.00 92.44 98 TYR A CA 1
ATOM 767 C C . TYR A 1 98 ? 6.398 -0.869 5.051 1.00 92.44 98 TYR A C 1
ATOM 769 O O . TYR A 1 98 ? 6.241 -1.061 3.850 1.00 92.44 98 TYR A O 1
ATOM 777 N N . CYS A 1 99 ? 7.497 -0.271 5.518 1.00 94.69 99 CYS A N 1
ATOM 778 C CA . CYS A 1 99 ? 8.642 0.059 4.669 1.00 94.69 99 CYS A CA 1
ATOM 779 C C . CYS A 1 99 ? 9.254 -1.210 4.059 1.00 94.69 99 CYS A C 1
ATOM 781 O O . CYS A 1 99 ? 9.494 -1.255 2.853 1.00 94.69 99 CYS A O 1
ATOM 783 N N . PHE A 1 100 ? 9.481 -2.248 4.870 1.00 93.75 100 PHE A N 1
ATOM 784 C CA . PHE A 1 100 ? 9.966 -3.533 4.368 1.00 93.75 100 PHE A CA 1
ATOM 785 C C . PHE A 1 100 ? 8.970 -4.194 3.417 1.00 93.75 100 PHE A C 1
ATOM 787 O O . PHE A 1 100 ? 9.401 -4.710 2.392 1.00 93.75 100 PHE A O 1
ATOM 794 N N . ASP A 1 101 ? 7.669 -4.144 3.715 1.00 92.00 101 ASP A N 1
ATOM 795 C CA . ASP A 1 101 ? 6.619 -4.663 2.828 1.00 92.00 101 ASP A CA 1
ATOM 796 C C . ASP A 1 101 ? 6.695 -4.023 1.432 1.00 92.00 101 ASP A C 1
ATOM 798 O O . ASP A 1 101 ? 6.818 -4.739 0.443 1.00 92.00 101 ASP A O 1
ATOM 802 N N . ASP A 1 102 ? 6.752 -2.688 1.343 1.00 93.44 102 ASP A N 1
ATOM 803 C CA . ASP A 1 102 ? 6.821 -1.981 0.055 1.00 93.44 102 ASP A CA 1
ATOM 804 C C . ASP A 1 102 ? 8.136 -2.259 -0.713 1.00 93.44 102 ASP A C 1
ATOM 806 O O . ASP A 1 102 ? 8.136 -2.353 -1.944 1.00 93.44 102 ASP A O 1
ATOM 810 N N . ILE A 1 103 ? 9.268 -2.405 -0.011 1.00 93.81 103 ILE A N 1
ATOM 811 C CA . ILE A 1 103 ? 10.562 -2.749 -0.630 1.00 93.81 103 ILE A CA 1
ATOM 812 C C . ILE A 1 103 ? 10.539 -4.185 -1.159 1.00 93.81 103 ILE A C 1
ATOM 814 O O . ILE A 1 103 ? 10.921 -4.429 -2.305 1.00 93.81 103 ILE A O 1
ATOM 818 N N . LEU A 1 104 ? 10.084 -5.135 -0.338 1.00 93.31 104 LEU A N 1
ATOM 819 C CA . LEU A 1 104 ? 9.980 -6.542 -0.717 1.00 93.31 104 LEU A CA 1
ATOM 820 C C . LEU A 1 104 ? 8.942 -6.744 -1.822 1.00 93.31 104 LEU A C 1
ATOM 822 O O . LEU A 1 104 ? 9.151 -7.593 -2.680 1.00 93.31 104 LEU A O 1
ATOM 826 N N . GLU A 1 105 ? 7.867 -5.953 -1.853 1.00 92.88 105 GLU A N 1
ATOM 827 C CA . GLU A 1 105 ? 6.890 -5.931 -2.945 1.00 92.88 105 GLU A CA 1
ATOM 828 C C . GLU A 1 105 ? 7.561 -5.585 -4.280 1.00 92.88 105 GLU A C 1
ATOM 830 O O . GLU A 1 105 ? 7.410 -6.331 -5.254 1.00 92.88 105 GLU A O 1
ATOM 835 N N . LEU A 1 106 ? 8.348 -4.506 -4.341 1.00 93.00 106 LEU A N 1
ATOM 836 C CA . LEU A 1 106 ? 9.061 -4.138 -5.569 1.00 93.00 106 LEU A CA 1
ATOM 837 C C . LEU A 1 106 ? 10.179 -5.122 -5.931 1.00 93.00 106 LEU A C 1
ATOM 839 O O . LEU A 1 106 ? 10.379 -5.407 -7.115 1.00 93.00 106 LEU A O 1
ATOM 843 N N . GLU A 1 107 ? 10.912 -5.641 -4.942 1.00 92.94 107 GLU A N 1
ATOM 844 C CA . GLU A 1 107 ? 11.975 -6.625 -5.167 1.00 92.94 107 GLU A CA 1
ATOM 845 C C . GLU A 1 107 ? 11.395 -7.951 -5.664 1.00 92.94 107 GLU A C 1
ATOM 847 O O . GLU A 1 107 ? 11.888 -8.503 -6.641 1.00 92.94 107 GLU A O 1
ATOM 852 N N . ALA A 1 108 ? 10.304 -8.437 -5.070 1.00 92.94 108 ALA A N 1
ATOM 853 C CA . ALA A 1 108 ? 9.631 -9.650 -5.513 1.00 92.94 108 ALA A CA 1
ATOM 854 C C . ALA A 1 108 ? 9.117 -9.485 -6.945 1.00 92.94 108 ALA A C 1
ATOM 856 O O . ALA A 1 108 ? 9.486 -10.276 -7.811 1.00 92.94 108 ALA A O 1
ATOM 857 N N . ASN A 1 109 ? 8.385 -8.404 -7.240 1.00 91.38 109 ASN A N 1
ATOM 858 C CA . ASN A 1 109 ? 7.890 -8.123 -8.592 1.00 91.38 109 ASN A CA 1
ATOM 859 C C . ASN A 1 109 ? 9.008 -8.021 -9.643 1.00 91.38 109 ASN A C 1
ATOM 861 O O . ASN A 1 109 ? 8.726 -8.085 -10.835 1.00 91.38 109 ASN A O 1
ATOM 865 N N . ARG A 1 110 ? 10.282 -7.893 -9.259 1.00 89.62 110 ARG A N 1
ATOM 866 C CA . ARG A 1 110 ? 11.405 -7.999 -10.196 1.00 89.62 110 ARG A CA 1
ATOM 867 C C . ARG A 1 110 ? 11.587 -9.420 -10.744 1.00 89.62 110 ARG A C 1
ATOM 869 O O . ARG A 1 110 ? 11.966 -9.575 -11.906 1.00 89.62 110 ARG A O 1
ATOM 876 N N . TYR A 1 111 ? 11.367 -10.443 -9.926 1.00 89.19 111 TYR A N 1
ATOM 877 C CA . TYR A 1 111 ? 11.658 -11.842 -10.268 1.00 89.19 111 TYR A CA 1
ATOM 878 C C . TYR A 1 111 ? 10.416 -12.660 -10.608 1.00 89.19 111 TYR A C 1
ATOM 880 O O . TYR A 1 111 ? 10.537 -13.690 -11.265 1.00 89.19 111 TYR A O 1
ATOM 888 N N . MET A 1 112 ? 9.241 -12.207 -10.177 1.00 89.44 112 MET A N 1
ATOM 889 C CA . MET A 1 112 ? 7.962 -12.853 -10.457 1.00 89.44 112 MET A CA 1
ATOM 890 C C . MET A 1 112 ? 6.995 -11.884 -11.132 1.00 89.44 112 MET A C 1
ATOM 892 O O . MET A 1 112 ? 7.112 -10.662 -11.027 1.00 89.44 112 MET A O 1
ATOM 896 N N . ASP A 1 113 ? 6.040 -12.449 -11.857 1.00 85.31 113 ASP A N 1
ATOM 897 C CA . ASP A 1 113 ? 4.922 -11.707 -12.416 1.00 85.31 113 ASP A CA 1
ATOM 898 C C . ASP A 1 113 ? 3.924 -11.279 -11.328 1.00 85.31 113 ASP A C 1
ATOM 900 O O . ASP A 1 113 ? 3.867 -11.876 -10.249 1.00 85.31 113 ASP A O 1
ATOM 904 N N . SER A 1 114 ? 3.109 -10.266 -11.633 1.00 84.88 114 SER A N 1
ATOM 905 C CA . SER A 1 114 ? 2.152 -9.689 -10.679 1.00 84.88 114 SER A CA 1
ATOM 906 C C . SER A 1 114 ? 1.158 -10.720 -10.139 1.00 84.88 114 SER A C 1
ATOM 908 O O . SER A 1 114 ? 0.862 -10.718 -8.947 1.00 84.88 114 SER A O 1
ATOM 910 N N . ALA A 1 115 ? 0.686 -11.654 -10.971 1.00 82.00 115 ALA A N 1
ATOM 911 C CA . ALA A 1 115 ? -0.266 -12.676 -10.546 1.00 82.00 115 ALA A CA 1
ATOM 912 C C . ALA A 1 115 ? 0.369 -13.637 -9.527 1.00 82.00 115 ALA A C 1
ATOM 914 O O . ALA A 1 115 ? -0.180 -13.830 -8.442 1.00 82.00 115 ALA A O 1
ATOM 915 N N . THR A 1 116 ? 1.562 -14.166 -9.812 1.00 84.50 116 THR A N 1
ATOM 916 C CA . THR A 1 116 ? 2.301 -15.007 -8.853 1.00 84.50 116 THR A CA 1
ATOM 917 C C . THR A 1 116 ? 2.605 -14.253 -7.556 1.00 84.50 116 THR A C 1
ATOM 919 O O . THR A 1 116 ? 2.392 -14.788 -6.464 1.00 84.50 116 THR A O 1
ATOM 922 N N . TYR A 1 117 ? 3.032 -12.989 -7.658 1.00 87.44 117 TYR A N 1
ATOM 923 C CA . TYR A 1 117 ? 3.278 -12.138 -6.494 1.00 87.44 117 TYR A CA 1
ATOM 924 C C . TYR A 1 117 ? 2.027 -11.963 -5.632 1.00 87.44 117 TYR A C 1
ATOM 926 O O . TYR A 1 117 ? 2.098 -12.121 -4.414 1.00 87.44 117 TYR A O 1
ATOM 934 N N . THR A 1 118 ? 0.873 -11.672 -6.238 1.00 85.50 118 THR A N 1
ATOM 935 C CA . THR A 1 118 ? -0.360 -11.432 -5.477 1.00 85.50 118 THR A CA 1
ATOM 936 C C . THR A 1 118 ? -0.752 -12.633 -4.620 1.00 85.50 118 THR A C 1
ATOM 938 O O . THR A 1 118 ? -1.067 -12.439 -3.445 1.00 85.50 118 THR A O 1
ATOM 941 N N . VAL A 1 119 ? -0.621 -13.859 -5.145 1.00 81.19 119 VAL A N 1
ATOM 942 C CA . VAL A 1 119 ? -0.874 -15.100 -4.392 1.00 81.19 119 VAL A CA 1
ATOM 943 C C . VAL A 1 119 ? 0.086 -15.232 -3.210 1.00 81.19 119 VAL A C 1
ATOM 945 O O . VAL A 1 119 ? -0.359 -15.426 -2.082 1.00 81.19 119 VAL A O 1
ATOM 948 N N . LEU A 1 120 ? 1.393 -15.055 -3.433 1.00 84.12 120 LEU A N 1
ATOM 949 C CA . LEU A 1 120 ? 2.387 -15.115 -2.354 1.00 84.12 120 LEU A CA 1
ATOM 950 C C . LEU A 1 120 ? 2.164 -14.024 -1.298 1.00 84.12 120 LEU A C 1
ATOM 952 O O . LEU A 1 120 ? 2.357 -14.256 -0.103 1.00 84.12 120 LEU A O 1
ATOM 956 N N . SER A 1 121 ? 1.699 -12.848 -1.722 1.00 84.75 121 SER A N 1
ATOM 957 C CA . SER A 1 121 ? 1.469 -11.712 -0.836 1.00 84.75 121 SER A CA 1
ATOM 958 C C . SER A 1 121 ? 0.348 -11.958 0.179 1.00 84.75 121 SER A C 1
ATOM 960 O O . SER A 1 121 ? 0.275 -11.237 1.164 1.00 84.75 121 SER A O 1
ATOM 962 N N . GLN A 1 122 ? -0.492 -12.987 0.027 1.00 79.19 122 GLN A N 1
ATOM 963 C CA . GLN A 1 122 ? -1.558 -13.302 0.991 1.00 79.19 122 GLN A CA 1
ATOM 964 C C . GLN A 1 122 ? -1.036 -13.644 2.387 1.00 79.19 122 GLN A C 1
ATOM 966 O O . GLN A 1 122 ? -1.725 -13.390 3.377 1.00 79.19 122 GLN A O 1
ATOM 971 N N . GLY A 1 123 ? 0.199 -14.150 2.490 1.00 77.75 123 GLY A N 1
ATOM 972 C CA . GLY A 1 123 ? 0.853 -14.359 3.782 1.00 77.75 123 GLY A CA 1
ATOM 973 C C . GLY A 1 123 ? 0.918 -13.077 4.627 1.00 77.75 123 GLY A C 1
ATOM 974 O O . GLY A 1 123 ? 0.870 -13.143 5.857 1.00 77.75 123 GLY A O 1
ATOM 975 N N . LYS A 1 124 ? 0.916 -11.896 3.986 1.00 82.56 124 LYS A N 1
ATOM 976 C CA . LYS A 1 124 ? 0.946 -10.588 4.660 1.00 82.56 124 LYS A CA 1
ATOM 977 C C . LYS A 1 124 ? -0.302 -10.294 5.483 1.00 82.56 124 LYS A C 1
ATOM 979 O O . LYS A 1 124 ? -0.226 -9.498 6.418 1.00 82.56 124 LYS A O 1
ATOM 984 N N . ILE A 1 125 ? -1.445 -10.909 5.164 1.00 75.25 125 ILE A N 1
ATOM 985 C CA . ILE A 1 125 ? -2.720 -10.638 5.842 1.00 75.25 125 ILE A CA 1
ATOM 986 C C . ILE A 1 125 ? -2.616 -10.998 7.323 1.00 75.25 125 ILE A C 1
ATOM 988 O O . ILE A 1 125 ? -3.036 -10.223 8.184 1.00 75.25 125 ILE A O 1
ATOM 992 N N . LEU A 1 126 ? -2.005 -12.147 7.623 1.00 73.75 126 LEU A N 1
ATOM 993 C CA . LEU A 1 126 ? -1.817 -12.616 8.994 1.00 73.75 126 LEU A CA 1
ATOM 994 C C . LEU A 1 126 ? -0.890 -11.678 9.768 1.00 73.75 126 LEU A C 1
ATOM 996 O O . LEU A 1 126 ? -1.233 -11.241 10.864 1.00 73.75 126 LEU A O 1
ATOM 1000 N N . LEU A 1 127 ? 0.243 -11.304 9.168 1.00 78.19 127 LEU A N 1
ATOM 1001 C CA . LEU A 1 127 ? 1.204 -10.401 9.797 1.00 78.19 127 LEU A CA 1
ATOM 1002 C C . LEU A 1 127 ? 0.604 -9.009 10.038 1.00 78.19 127 LEU A C 1
ATOM 1004 O O . LEU A 1 127 ? 0.748 -8.448 11.121 1.00 78.19 127 LEU A O 1
ATOM 1008 N N . THR A 1 128 ? -0.124 -8.475 9.057 1.00 75.25 128 THR A N 1
ATOM 1009 C CA . THR A 1 128 ? -0.784 -7.168 9.153 1.00 75.25 128 THR A CA 1
ATOM 1010 C C . THR A 1 128 ? -1.854 -7.172 10.236 1.00 75.25 128 THR A C 1
ATOM 1012 O O . THR A 1 128 ? -1.949 -6.216 10.998 1.00 75.25 128 THR A O 1
ATOM 1015 N N . ALA A 1 129 ? -2.649 -8.242 10.335 1.00 71.31 129 ALA A N 1
ATOM 1016 C CA . ALA A 1 129 ? -3.664 -8.371 11.375 1.00 71.31 129 ALA A CA 1
ATOM 1017 C C . ALA A 1 129 ? -3.033 -8.351 12.773 1.00 71.31 129 ALA A C 1
ATOM 1019 O O . ALA A 1 129 ? -3.483 -7.593 13.630 1.00 71.31 129 ALA A O 1
ATOM 1020 N N . VAL A 1 130 ? -1.953 -9.113 12.965 1.00 78.19 130 VAL A N 1
ATOM 1021 C CA . VAL A 1 130 ? -1.196 -9.153 14.221 1.00 78.19 130 VAL A CA 1
ATOM 1022 C C . VAL A 1 130 ? -0.620 -7.773 14.554 1.00 78.19 130 VAL A C 1
ATOM 1024 O O . VAL A 1 130 ? -0.842 -7.260 15.649 1.00 78.19 130 VAL A O 1
ATOM 1027 N N . LEU A 1 131 ? 0.052 -7.121 13.601 1.00 79.06 131 LEU A N 1
ATOM 1028 C CA . LEU A 1 131 ? 0.644 -5.795 13.808 1.00 79.06 131 LEU A CA 1
ATOM 1029 C C . LEU A 1 131 ? -0.410 -4.722 14.108 1.00 79.06 131 LEU A C 1
ATOM 1031 O O . LEU A 1 131 ? -0.224 -3.926 15.025 1.00 79.06 131 LEU A O 1
ATOM 1035 N N . CYS A 1 132 ? -1.528 -4.707 13.377 1.00 71.00 132 CYS A N 1
ATOM 1036 C CA . CYS A 1 132 ? -2.622 -3.769 13.623 1.00 71.00 132 CYS A CA 1
ATOM 1037 C C . CYS A 1 132 ? -3.268 -3.991 14.994 1.00 71.00 132 CYS A C 1
ATOM 1039 O O . CYS A 1 132 ? -3.606 -3.019 15.669 1.00 71.00 132 CYS A O 1
ATOM 1041 N N . GLU A 1 133 ? -3.428 -5.245 15.423 1.00 74.88 133 GLU A N 1
ATOM 1042 C CA . GLU A 1 133 ? -4.011 -5.562 16.724 1.00 74.8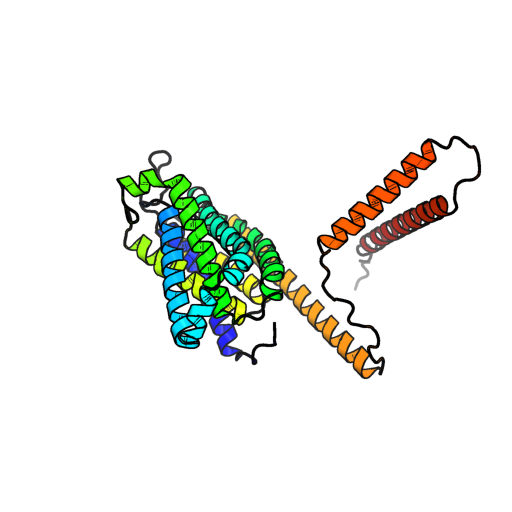8 133 GLU A CA 1
ATOM 1043 C C . GLU A 1 133 ? -3.121 -5.099 17.882 1.00 74.88 133 GLU A C 1
ATOM 1045 O O . GLU A 1 133 ? -3.625 -4.486 18.825 1.00 74.88 133 GLU A O 1
ATOM 1050 N N . PHE A 1 134 ? -1.809 -5.326 17.787 1.00 79.19 134 PHE A N 1
ATOM 1051 C CA . PHE A 1 134 ? -0.861 -4.878 18.805 1.00 79.19 134 PHE A CA 1
ATOM 1052 C C . PHE A 1 134 ? -0.682 -3.356 18.815 1.00 79.19 134 PHE A C 1
ATOM 1054 O O . PHE A 1 134 ? -0.621 -2.757 19.887 1.00 79.19 134 PHE A O 1
ATOM 1061 N N . ALA A 1 135 ? -0.646 -2.717 17.644 1.00 72.31 135 ALA A N 1
ATOM 1062 C CA . ALA A 1 135 ? -0.339 -1.295 17.552 1.00 72.31 135 ALA A CA 1
ATOM 1063 C C . ALA A 1 135 ? -1.529 -0.376 17.824 1.00 72.31 135 ALA A C 1
ATOM 1065 O O . ALA A 1 135 ? -1.403 0.612 18.546 1.00 72.31 135 ALA A O 1
ATOM 1066 N N . MET A 1 136 ? -2.700 -0.680 17.260 1.00 68.38 136 MET A N 1
ATOM 1067 C CA . MET A 1 136 ? -3.810 0.280 17.237 1.00 68.38 136 MET A CA 1
ATOM 1068 C C . MET A 1 136 ? -4.702 0.223 18.480 1.00 68.38 136 MET A C 1
ATOM 1070 O O . MET A 1 136 ? -5.520 1.117 18.688 1.00 68.38 136 MET A O 1
ATOM 1074 N N . LYS A 1 137 ? -4.576 -0.809 19.324 1.00 72.00 137 LYS A N 1
ATOM 1075 C CA . LYS A 1 137 ? -5.379 -0.924 20.554 1.00 72.00 137 LYS A CA 1
ATOM 1076 C C . LYS A 1 137 ? -4.915 0.013 21.673 1.00 72.00 137 LYS A C 1
ATOM 1078 O O . LYS A 1 137 ? -5.705 0.288 22.570 1.00 72.00 137 LYS A O 1
ATOM 1083 N N . SER A 1 138 ? -3.674 0.499 21.626 1.00 65.62 138 SER A N 1
ATOM 1084 C CA . SER A 1 138 ? -3.057 1.200 22.759 1.00 65.62 138 SER A CA 1
ATOM 1085 C C . SER A 1 138 ? -3.166 2.727 22.712 1.00 65.62 138 SER A C 1
ATOM 1087 O O . SER A 1 138 ? -2.783 3.367 23.692 1.00 65.62 138 SER A O 1
ATOM 1089 N N . ASP A 1 139 ? -3.635 3.325 21.613 1.00 73.12 139 ASP A N 1
ATOM 1090 C CA . ASP A 1 139 ? -3.559 4.777 21.436 1.00 73.12 139 ASP A CA 1
ATOM 1091 C C . ASP A 1 139 ? -4.941 5.437 21.308 1.00 73.12 139 ASP A C 1
ATOM 1093 O O . ASP A 1 139 ? -5.800 5.000 20.540 1.00 73.12 139 ASP A O 1
ATOM 1097 N N . SER A 1 140 ? -5.147 6.504 22.082 1.00 82.25 140 SER A N 1
ATOM 1098 C CA . SER A 1 140 ? -6.361 7.328 22.092 1.00 82.25 140 SER A CA 1
ATOM 1099 C C . SER A 1 140 ? -6.343 8.421 21.021 1.00 82.25 140 SER A C 1
ATOM 1101 O O . SER A 1 140 ? -7.340 9.121 20.833 1.00 82.25 140 SER A O 1
ATOM 1103 N N . ASN A 1 141 ? -5.224 8.576 20.307 1.00 85.31 141 ASN A N 1
ATOM 1104 C CA . ASN A 1 141 ? -5.073 9.573 19.257 1.00 85.31 141 ASN A CA 1
ATOM 1105 C C . ASN A 1 141 ? -6.085 9.398 18.114 1.00 85.31 141 ASN A C 1
ATOM 1107 O O . ASN A 1 141 ? -6.451 8.284 17.738 1.00 85.31 141 ASN A O 1
ATOM 1111 N N . ASN A 1 142 ? -6.485 10.519 17.504 1.00 90.06 142 ASN A N 1
ATOM 1112 C CA . ASN A 1 142 ? -7.332 10.515 16.312 1.00 90.06 142 ASN A CA 1
ATOM 1113 C C . ASN A 1 142 ? -6.685 9.704 15.184 1.00 90.06 142 ASN A C 1
ATOM 1115 O O . ASN A 1 142 ? -5.487 9.816 14.930 1.00 90.06 142 ASN A O 1
ATOM 1119 N N . PHE A 1 143 ? -7.504 8.959 14.444 1.00 89.50 143 PHE A N 1
ATOM 1120 C CA . PHE A 1 143 ? -7.044 8.080 13.367 1.00 89.50 143 PHE A CA 1
ATOM 1121 C C . PHE A 1 143 ? -6.111 8.771 12.352 1.00 89.50 143 PHE A C 1
ATOM 1123 O O . PHE A 1 143 ? -5.074 8.222 12.000 1.00 89.50 143 PHE A O 1
ATOM 1130 N N . LEU A 1 144 ? -6.436 9.991 11.908 1.00 92.25 144 LEU A N 1
ATOM 1131 C CA . LEU A 1 144 ? -5.595 10.730 10.953 1.00 92.25 144 LEU A CA 1
ATOM 1132 C C . LEU A 1 144 ? -4.237 11.141 11.544 1.00 92.25 144 LEU A C 1
ATOM 1134 O O . LEU A 1 144 ? -3.250 11.168 10.818 1.00 92.25 144 LEU A O 1
ATOM 1138 N N . VAL A 1 145 ? -4.169 11.417 12.850 1.00 94.06 145 VAL A N 1
ATOM 1139 C CA . VAL A 1 145 ? -2.901 11.700 13.542 1.00 94.06 145 VAL A CA 1
ATOM 1140 C C . VAL A 1 145 ? -2.036 10.439 13.565 1.00 94.06 145 VAL A C 1
ATOM 1142 O O . VAL A 1 145 ? -0.869 10.502 13.191 1.00 94.06 145 VAL A O 1
ATOM 1145 N N . GLN A 1 146 ? -2.624 9.284 13.901 1.00 92.69 146 GLN A N 1
ATOM 1146 C CA . GLN A 1 146 ? -1.927 7.992 13.844 1.00 92.69 146 GLN A CA 1
ATOM 1147 C C . GLN A 1 146 ? -1.458 7.663 12.416 1.00 92.69 146 GLN A C 1
ATOM 1149 O O . GLN A 1 146 ? -0.340 7.195 12.222 1.00 92.69 146 GLN A O 1
ATOM 1154 N N . PHE A 1 147 ? -2.283 7.953 11.403 1.00 92.88 147 PHE A N 1
ATOM 1155 C CA . PHE A 1 147 ? -1.926 7.754 9.998 1.00 92.88 147 PHE A CA 1
ATOM 1156 C C . PHE A 1 147 ? -0.698 8.575 9.594 1.00 92.88 147 PHE A C 1
ATOM 1158 O O . PHE A 1 147 ? 0.231 8.029 8.997 1.00 92.88 147 PHE A O 1
ATOM 1165 N N . VAL A 1 148 ? -0.663 9.862 9.951 1.00 96.25 148 VAL A N 1
ATOM 1166 C CA . VAL A 1 148 ? 0.513 10.704 9.709 1.00 96.25 148 VAL A CA 1
ATOM 1167 C C . VAL A 1 148 ? 1.735 10.136 10.420 1.00 96.25 148 VAL A C 1
ATOM 1169 O O . VAL A 1 148 ? 2.775 10.003 9.788 1.00 96.25 148 VAL A O 1
ATOM 1172 N N . GLN A 1 149 ? 1.622 9.756 11.695 1.00 95.75 149 GLN A N 1
ATOM 1173 C CA . GLN A 1 149 ? 2.744 9.199 12.456 1.00 95.75 149 GLN A CA 1
ATOM 1174 C C . GLN A 1 149 ? 3.304 7.932 11.792 1.00 95.75 149 GLN A C 1
ATOM 1176 O O . GLN A 1 149 ? 4.516 7.828 11.625 1.00 95.75 149 GLN A O 1
ATOM 1181 N N . ILE A 1 150 ? 2.443 7.021 11.319 1.00 94.38 150 ILE A N 1
ATOM 1182 C CA . ILE A 1 150 ? 2.858 5.843 10.535 1.00 94.38 150 ILE A CA 1
ATOM 1183 C C . ILE A 1 150 ? 3.567 6.262 9.238 1.00 94.38 150 ILE A C 1
ATOM 1185 O O . ILE A 1 150 ? 4.562 5.652 8.855 1.00 94.38 150 ILE A O 1
ATOM 1189 N N . LYS A 1 151 ? 3.089 7.301 8.543 1.00 96.38 151 LYS A N 1
ATOM 1190 C CA . LYS A 1 151 ? 3.733 7.783 7.312 1.00 96.38 151 LYS A CA 1
ATOM 1191 C C . LYS A 1 151 ? 5.050 8.503 7.555 1.00 96.38 151 LYS A C 1
ATOM 1193 O O . LYS A 1 151 ? 5.955 8.344 6.742 1.00 96.38 151 LYS A O 1
ATOM 1198 N N . VAL A 1 152 ? 5.203 9.210 8.671 1.00 97.56 152 VAL A N 1
ATOM 1199 C CA . VAL A 1 152 ? 6.491 9.776 9.090 1.00 97.56 152 VAL A CA 1
ATOM 1200 C C . VAL A 1 152 ? 7.491 8.648 9.318 1.00 97.56 152 VAL A C 1
ATOM 1202 O O . VAL A 1 152 ? 8.571 8.667 8.733 1.00 97.56 152 VAL A O 1
ATOM 1205 N N . THR A 1 153 ? 7.130 7.633 10.107 1.00 97.00 153 THR A N 1
ATOM 1206 C CA . THR A 1 153 ? 8.038 6.520 10.423 1.00 97.00 153 THR A CA 1
ATOM 1207 C C . THR A 1 153 ? 8.373 5.691 9.186 1.00 97.00 153 THR A C 1
ATOM 1209 O O . THR A 1 153 ? 9.539 5.367 8.970 1.00 97.00 153 THR A O 1
ATOM 1212 N N . GLN A 1 154 ? 7.391 5.424 8.321 1.00 96.88 154 GLN A N 1
ATOM 1213 C CA . GLN A 1 154 ? 7.602 4.735 7.049 1.00 96.88 154 GLN A CA 1
ATOM 1214 C C . GLN A 1 154 ? 8.510 5.542 6.109 1.00 96.88 154 GLN A C 1
ATOM 1216 O O . GLN A 1 154 ? 9.453 4.978 5.561 1.00 96.88 154 GLN A O 1
ATOM 1221 N N . CYS A 1 155 ? 8.276 6.853 5.966 1.00 97.94 155 CYS A N 1
ATOM 1222 C CA . CYS A 1 155 ? 9.095 7.740 5.138 1.00 97.94 155 CYS A CA 1
ATOM 1223 C C . CYS A 1 155 ? 10.544 7.795 5.639 1.00 97.94 155 CYS A C 1
ATOM 1225 O O . CYS A 1 155 ? 11.470 7.648 4.841 1.00 97.94 155 CYS A O 1
ATOM 1227 N N . LEU A 1 156 ? 10.748 7.944 6.954 1.00 98.00 156 LEU A N 1
ATOM 1228 C CA . LEU A 1 156 ? 12.073 7.932 7.581 1.00 98.00 156 LEU A CA 1
ATOM 1229 C C . LEU A 1 156 ? 12.790 6.594 7.366 1.00 98.00 156 LEU A C 1
ATOM 1231 O O . LEU A 1 156 ? 13.951 6.586 6.965 1.00 98.00 156 LEU A O 1
ATOM 1235 N N . ALA A 1 157 ? 12.101 5.467 7.564 1.00 97.81 157 ALA A N 1
ATOM 1236 C CA . ALA A 1 157 ? 12.663 4.142 7.320 1.00 97.81 157 ALA A CA 1
ATOM 1237 C C . ALA A 1 157 ? 13.072 3.959 5.847 1.00 97.81 157 ALA A C 1
ATOM 1239 O O . ALA A 1 157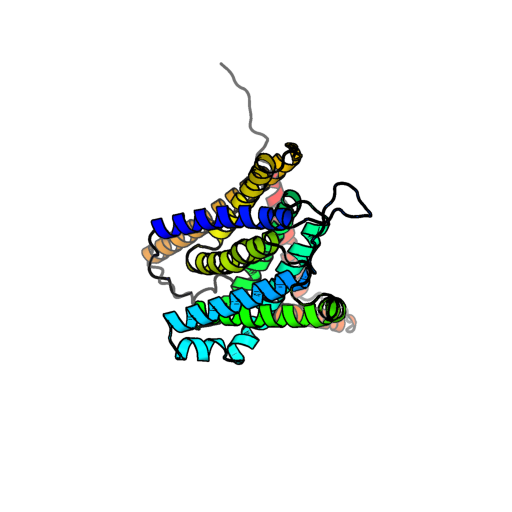 ? 14.196 3.534 5.572 1.00 97.81 157 ALA A O 1
ATOM 1240 N N . THR A 1 158 ? 12.217 4.363 4.896 1.00 97.12 158 THR A N 1
ATOM 1241 C CA . THR A 1 158 ? 12.568 4.331 3.467 1.00 97.12 158 THR A CA 1
ATOM 1242 C C . THR A 1 158 ? 13.717 5.275 3.133 1.00 97.12 158 THR A C 1
ATOM 1244 O O . THR A 1 158 ? 14.553 4.913 2.313 1.00 97.12 158 THR A O 1
ATOM 1247 N N . ALA A 1 159 ? 13.810 6.448 3.766 1.00 97.94 159 ALA A N 1
ATOM 1248 C CA . ALA A 1 159 ? 14.909 7.389 3.553 1.00 97.94 159 ALA A CA 1
ATOM 1249 C C . ALA A 1 159 ? 16.246 6.794 4.009 1.00 97.94 159 ALA A C 1
ATOM 1251 O O . ALA A 1 159 ? 17.223 6.843 3.266 1.00 97.94 159 ALA A O 1
ATOM 1252 N N . VAL A 1 160 ? 16.274 6.171 5.194 1.00 97.81 160 VAL A N 1
ATOM 1253 C CA . VAL A 1 160 ? 17.461 5.480 5.719 1.00 97.81 160 VAL A CA 1
ATOM 1254 C C . VAL A 1 160 ? 17.856 4.325 4.804 1.00 97.81 160 VAL A C 1
ATOM 1256 O O . VAL A 1 160 ? 19.011 4.244 4.402 1.00 97.81 160 VAL A O 1
ATOM 1259 N N . TYR A 1 161 ? 16.910 3.465 4.417 1.00 96.88 161 TYR A N 1
ATOM 1260 C CA . TYR A 1 161 ? 17.181 2.362 3.491 1.00 96.88 161 TYR A CA 1
ATOM 1261 C C . TYR A 1 161 ? 17.755 2.866 2.157 1.00 96.88 161 TYR A C 1
ATOM 1263 O O . TYR A 1 161 ? 18.778 2.378 1.679 1.00 96.88 161 TYR A O 1
ATOM 1271 N N . THR A 1 162 ? 17.131 3.892 1.586 1.00 96.56 162 THR A N 1
ATOM 1272 C CA . THR A 1 162 ? 17.528 4.496 0.311 1.00 96.56 162 THR A CA 1
ATOM 1273 C C . THR A 1 162 ? 18.916 5.138 0.405 1.00 96.56 162 THR A C 1
ATOM 1275 O O . THR A 1 162 ? 19.764 4.894 -0.450 1.00 96.56 162 THR A O 1
ATOM 1278 N N . GLY A 1 163 ? 19.205 5.873 1.482 1.00 97.00 163 GLY A N 1
ATOM 1279 C CA . GLY A 1 163 ? 20.520 6.467 1.725 1.00 97.00 163 GLY A CA 1
ATOM 1280 C C . GLY A 1 163 ? 21.617 5.439 2.024 1.00 97.00 163 GLY A C 1
ATOM 1281 O O . GLY A 1 163 ? 22.749 5.612 1.596 1.00 97.00 163 GLY A O 1
ATOM 1282 N N . VAL A 1 164 ? 21.314 4.338 2.712 1.00 96.94 164 VAL A N 1
ATOM 1283 C CA . VAL A 1 164 ? 22.327 3.316 3.026 1.00 96.94 164 VAL A CA 1
ATOM 1284 C C . VAL A 1 164 ? 22.665 2.469 1.800 1.00 96.94 164 VAL A C 1
ATOM 1286 O O . VAL A 1 164 ? 23.839 2.243 1.518 1.00 96.94 164 VAL A O 1
ATOM 1289 N N . PHE A 1 165 ? 21.656 2.001 1.063 1.00 96.06 165 PHE A N 1
ATOM 1290 C CA . PHE A 1 165 ? 21.863 1.026 -0.011 1.00 96.06 165 PHE A CA 1
ATOM 1291 C C . PHE A 1 165 ? 22.008 1.651 -1.404 1.00 96.06 165 PHE A C 1
ATOM 1293 O O . PHE A 1 165 ? 22.625 1.036 -2.270 1.00 96.06 165 PHE A O 1
ATOM 1300 N N . PHE A 1 166 ? 21.481 2.860 -1.633 1.00 95.75 166 PHE A N 1
ATOM 1301 C CA . PHE A 1 166 ? 21.356 3.446 -2.977 1.00 95.75 166 PHE A CA 1
ATOM 1302 C C . PHE A 1 166 ? 21.922 4.869 -3.102 1.00 95.75 166 PHE A C 1
ATOM 1304 O O . PHE A 1 166 ? 21.730 5.515 -4.130 1.00 95.75 166 PHE A O 1
ATOM 1311 N N . TRP A 1 167 ? 22.671 5.368 -2.110 1.00 96.50 167 TRP A N 1
ATOM 1312 C CA . TRP A 1 167 ? 23.221 6.733 -2.142 1.00 96.50 167 TRP A CA 1
ATOM 1313 C C . TRP A 1 167 ? 24.042 7.051 -3.396 1.00 96.50 167 TRP A C 1
ATOM 1315 O O . TRP A 1 167 ? 23.882 8.124 -3.971 1.00 96.50 167 TRP A O 1
ATOM 1325 N N . ARG A 1 168 ? 24.895 6.123 -3.851 1.00 96.62 168 ARG A N 1
ATOM 1326 C CA . ARG A 1 168 ? 25.721 6.335 -5.055 1.00 96.62 168 ARG A CA 1
ATOM 1327 C C . ARG A 1 168 ? 24.871 6.509 -6.311 1.00 96.62 168 ARG A C 1
ATOM 1329 O O . ARG A 1 168 ? 25.077 7.454 -7.058 1.00 96.62 168 ARG A O 1
ATOM 1336 N N . GLU A 1 169 ? 23.879 5.643 -6.496 1.00 94.69 169 GLU A N 1
ATOM 1337 C CA . GLU A 1 169 ? 22.984 5.687 -7.655 1.00 94.69 169 GLU A CA 1
ATOM 1338 C C . GLU A 1 169 ? 22.146 6.974 -7.675 1.00 94.69 169 GLU A C 1
ATOM 1340 O O . GLU A 1 169 ? 21.934 7.557 -8.736 1.00 94.69 169 GLU A O 1
ATOM 1345 N N . ILE A 1 170 ? 21.724 7.455 -6.500 1.00 95.75 170 ILE A N 1
ATOM 1346 C CA . ILE A 1 170 ? 21.012 8.733 -6.346 1.00 95.75 170 ILE A CA 1
ATOM 1347 C C . ILE A 1 170 ? 21.921 9.916 -6.660 1.00 95.75 170 ILE A C 1
ATOM 1349 O O . ILE A 1 170 ? 21.465 10.885 -7.261 1.00 95.75 170 ILE A O 1
ATOM 1353 N N . TRP A 1 171 ? 23.188 9.859 -6.254 1.00 96.50 171 TRP A N 1
ATOM 1354 C CA . TRP A 1 171 ? 24.148 10.920 -6.541 1.00 96.50 171 TRP A CA 1
ATOM 1355 C C . TRP A 1 171 ? 24.452 11.026 -8.040 1.00 96.50 171 TRP A C 1
ATOM 1357 O O . TRP A 1 171 ? 24.569 12.127 -8.568 1.00 96.50 171 TRP A O 1
ATOM 1367 N N . GLU A 1 172 ? 24.548 9.889 -8.731 1.00 96.81 172 GLU A N 1
ATOM 1368 C CA . GLU A 1 172 ? 24.876 9.830 -10.159 1.00 96.81 172 GLU A CA 1
ATOM 1369 C C . GLU A 1 172 ? 23.677 10.150 -11.062 1.00 96.81 172 GLU A C 1
ATOM 1371 O O . GLU A 1 172 ? 23.806 10.926 -12.006 1.00 96.81 172 GLU A O 1
ATOM 1376 N N . ASN A 1 173 ? 22.503 9.582 -10.772 1.00 95.19 173 ASN A N 1
ATOM 1377 C CA . ASN A 1 173 ? 21.327 9.681 -11.645 1.00 95.19 173 ASN A CA 1
ATOM 1378 C C . ASN A 1 173 ? 20.272 10.681 -11.147 1.00 95.19 173 ASN A C 1
ATOM 1380 O O . ASN A 1 173 ? 19.301 10.969 -11.849 1.00 95.19 173 ASN A O 1
ATOM 1384 N N . GLY A 1 174 ? 20.437 11.207 -9.932 1.00 96.50 174 GLY A N 1
ATOM 1385 C CA . GLY A 1 174 ? 19.422 11.990 -9.236 1.00 96.50 174 GLY A CA 1
ATOM 1386 C C . GLY A 1 174 ? 18.311 11.123 -8.633 1.00 96.50 174 GLY A C 1
ATOM 1387 O O . GLY A 1 174 ? 18.094 9.969 -9.005 1.00 96.50 174 GLY A O 1
ATOM 1388 N N . LEU A 1 175 ? 17.541 11.704 -7.706 1.00 95.44 175 LEU A N 1
ATOM 1389 C CA . LEU A 1 175 ? 16.419 11.007 -7.062 1.00 95.44 175 LEU A CA 1
ATOM 1390 C C . LEU A 1 175 ? 15.332 10.584 -8.069 1.00 95.44 175 LEU A C 1
ATOM 1392 O O . LEU A 1 175 ? 14.717 9.532 -7.921 1.00 95.44 175 LEU A O 1
ATOM 1396 N N . PHE A 1 176 ? 15.132 11.383 -9.115 1.00 96.94 176 PHE A N 1
ATOM 1397 C CA . PHE A 1 176 ? 14.120 11.158 -10.152 1.00 96.94 176 PHE A CA 1
ATOM 1398 C C . PHE A 1 176 ? 14.708 10.610 -11.461 1.00 96.94 176 PHE A C 1
ATOM 1400 O O . PHE A 1 176 ? 14.042 10.637 -12.496 1.00 96.94 176 PHE A O 1
ATOM 1407 N N . GLY A 1 177 ? 15.952 10.119 -11.434 1.00 95.62 177 GLY A N 1
ATOM 1408 C CA . GLY A 1 177 ? 16.584 9.497 -12.594 1.00 95.62 177 GLY A CA 1
ATOM 1409 C C . GLY A 1 177 ? 15.753 8.325 -13.121 1.00 95.62 177 GLY A C 1
ATOM 1410 O O . GLY A 1 177 ? 15.391 7.422 -12.366 1.00 95.62 177 GLY A O 1
ATOM 1411 N N . GLY A 1 178 ? 15.415 8.358 -14.412 1.00 94.75 178 GLY A N 1
ATOM 1412 C CA . GLY A 1 178 ? 14.637 7.303 -15.069 1.00 94.75 178 GLY A CA 1
ATOM 1413 C C . GLY A 1 178 ? 13.134 7.306 -14.769 1.00 94.75 178 GLY A C 1
ATOM 1414 O O . GLY A 1 178 ? 12.445 6.353 -15.132 1.00 94.75 178 GLY A O 1
ATOM 1415 N N . PHE A 1 179 ? 12.600 8.345 -14.115 1.00 97.06 179 PHE A N 1
ATOM 1416 C CA . PHE A 1 179 ? 11.155 8.471 -13.913 1.00 97.06 179 PHE A CA 1
ATOM 1417 C C . PHE A 1 179 ? 10.472 8.800 -15.240 1.00 97.06 179 PHE A C 1
ATOM 1419 O O . PHE A 1 179 ? 10.747 9.827 -15.859 1.00 97.06 179 PHE A O 1
ATOM 1426 N N . THR A 1 180 ? 9.536 7.949 -15.651 1.00 96.75 180 THR A N 1
ATOM 1427 C CA . THR A 1 180 ? 8.680 8.193 -16.815 1.00 96.75 180 THR A CA 1
ATOM 1428 C C . THR A 1 180 ? 7.262 8.530 -16.370 1.00 96.75 180 THR A C 1
ATOM 1430 O O . THR A 1 180 ? 6.923 8.488 -15.183 1.00 96.75 180 THR A O 1
ATOM 1433 N N . TRP A 1 181 ? 6.384 8.848 -17.322 1.00 97.00 181 TRP A N 1
ATOM 1434 C CA . TRP A 1 181 ? 4.969 9.069 -17.022 1.00 97.00 181 TRP A CA 1
ATOM 1435 C C . TRP A 1 181 ? 4.315 7.834 -16.375 1.00 97.00 181 TRP A C 1
ATOM 1437 O O . TRP A 1 181 ? 3.417 7.987 -15.547 1.00 97.00 181 TRP A O 1
ATOM 1447 N N . LYS A 1 182 ? 4.798 6.618 -16.684 1.00 96.31 182 LYS A N 1
ATOM 1448 C CA . LYS A 1 182 ? 4.329 5.378 -16.051 1.00 96.31 182 LYS A CA 1
ATOM 1449 C C . LYS A 1 182 ? 4.721 5.325 -14.580 1.00 96.31 182 LYS A C 1
ATOM 1451 O O . LYS A 1 182 ? 3.901 4.950 -13.745 1.00 96.31 182 LYS A O 1
ATOM 1456 N N . THR A 1 183 ? 5.943 5.750 -14.252 1.00 96.75 183 THR A N 1
ATOM 1457 C CA . THR A 1 183 ? 6.412 5.879 -12.866 1.00 96.75 183 THR A CA 1
ATOM 1458 C C . THR A 1 183 ? 5.563 6.882 -12.095 1.00 96.75 183 THR A C 1
ATOM 1460 O O . THR A 1 183 ? 5.152 6.595 -10.974 1.00 96.75 183 THR A O 1
ATOM 1463 N N . VAL A 1 184 ? 5.243 8.032 -12.699 1.00 97.25 184 VAL A N 1
ATOM 1464 C CA . VAL A 1 184 ? 4.367 9.039 -12.078 1.00 97.25 184 VAL A CA 1
ATOM 1465 C C . VAL A 1 184 ? 2.965 8.473 -11.848 1.00 97.25 184 VAL A C 1
ATOM 1467 O O . VAL A 1 184 ? 2.424 8.617 -10.753 1.00 97.25 184 VAL A O 1
ATOM 1470 N N . LEU A 1 185 ? 2.391 7.769 -12.828 1.00 97.00 185 LEU A N 1
ATOM 1471 C CA . LEU A 1 185 ? 1.090 7.115 -12.676 1.00 97.00 185 LEU A CA 1
ATOM 1472 C C . LEU A 1 185 ? 1.103 6.075 -11.545 1.00 97.00 185 LEU A C 1
ATOM 1474 O O . LEU A 1 185 ? 0.201 6.068 -10.707 1.00 97.00 185 LEU A O 1
ATOM 1478 N N . LEU A 1 186 ? 2.144 5.240 -11.479 1.00 96.62 186 LEU A N 1
ATOM 1479 C CA . LEU A 1 186 ? 2.348 4.278 -10.396 1.00 96.62 186 LEU A CA 1
ATOM 1480 C C . LEU A 1 186 ? 2.505 4.977 -9.039 1.00 96.62 186 LEU A C 1
ATOM 1482 O O . LEU A 1 186 ? 1.989 4.499 -8.035 1.00 96.62 186 LEU A O 1
ATOM 1486 N N . LEU A 1 187 ? 3.165 6.127 -8.986 1.00 96.88 187 LEU A N 1
ATOM 1487 C CA . LEU A 1 187 ? 3.347 6.877 -7.751 1.00 96.88 187 LEU A CA 1
ATOM 1488 C C . LEU A 1 187 ? 2.021 7.466 -7.243 1.00 96.88 187 LEU A C 1
ATOM 1490 O O . LEU A 1 187 ? 1.679 7.309 -6.069 1.00 96.88 187 LEU A O 1
ATOM 1494 N N . ILE A 1 188 ? 1.245 8.100 -8.126 1.00 97.25 188 ILE A N 1
ATOM 1495 C CA . ILE A 1 188 ? -0.037 8.715 -7.761 1.00 97.25 188 ILE A CA 1
ATOM 1496 C C . ILE A 1 188 ? -1.089 7.647 -7.462 1.00 97.25 188 ILE A C 1
ATOM 1498 O O . ILE A 1 188 ? -1.657 7.610 -6.370 1.00 97.25 188 ILE A O 1
ATOM 1502 N N . VAL A 1 189 ? -1.359 6.762 -8.418 1.00 96.25 189 VAL A N 1
ATOM 1503 C CA . VAL A 1 189 ? -2.413 5.760 -8.259 1.00 96.25 189 VAL A CA 1
ATOM 1504 C C . VAL A 1 189 ? -1.907 4.641 -7.366 1.00 96.25 189 VAL A C 1
ATOM 1506 O O . VAL A 1 189 ? -2.528 4.334 -6.358 1.00 96.25 189 VAL A O 1
ATOM 1509 N N . GLY A 1 190 ? -0.751 4.062 -7.668 1.00 94.06 190 GLY A N 1
ATOM 1510 C CA . GLY A 1 190 ? -0.262 2.895 -6.946 1.00 94.06 190 GLY A CA 1
ATOM 1511 C C . GLY A 1 190 ? 0.175 3.166 -5.504 1.00 94.06 190 GLY A C 1
ATOM 1512 O O . GLY A 1 190 ? -0.146 2.364 -4.637 1.00 94.06 190 GLY A O 1
ATOM 1513 N N . TYR A 1 191 ? 0.832 4.283 -5.193 1.00 94.94 191 TYR A N 1
ATOM 1514 C CA . TYR A 1 191 ? 1.281 4.545 -3.817 1.00 94.94 191 TYR A CA 1
ATOM 1515 C C . TYR A 1 191 ? 0.343 5.479 -3.056 1.00 94.94 191 TYR A C 1
ATOM 1517 O O . TYR A 1 191 ? -0.157 5.101 -1.994 1.00 94.94 191 TYR A O 1
ATOM 1525 N N . LEU A 1 192 ? 0.054 6.669 -3.590 1.00 96.56 192 LEU A N 1
ATOM 1526 C CA . LEU A 1 192 ? -0.728 7.671 -2.863 1.00 96.56 192 LEU A CA 1
ATOM 1527 C C . LEU A 1 192 ? -2.193 7.240 -2.677 1.00 96.56 192 LEU A C 1
ATOM 1529 O O . LEU A 1 192 ? -2.673 7.170 -1.543 1.00 96.56 192 LEU A O 1
ATOM 1533 N N . VAL A 1 193 ? -2.907 6.908 -3.759 1.00 96.12 193 VAL A N 1
ATOM 1534 C CA . VAL A 1 193 ? -4.319 6.487 -3.663 1.00 96.12 193 VAL A CA 1
ATOM 1535 C C . VAL A 1 193 ? -4.447 5.183 -2.867 1.00 96.12 193 VAL A C 1
ATOM 1537 O O . VAL A 1 193 ? -5.336 5.073 -2.022 1.00 96.12 193 VAL A O 1
ATOM 1540 N N . LYS A 1 194 ? -3.516 4.229 -3.035 1.00 93.75 194 LYS A N 1
ATOM 1541 C CA . LYS A 1 194 ? -3.44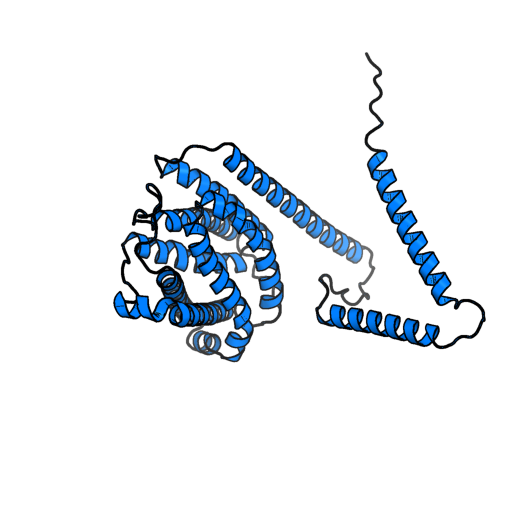5 2.996 -2.217 1.00 93.75 194 LYS A CA 1
ATOM 1542 C C . LYS A 1 194 ? -3.323 3.328 -0.739 1.00 93.75 194 LYS A C 1
ATOM 1544 O O . LYS A 1 194 ? -4.054 2.746 0.061 1.00 93.75 194 LYS A O 1
ATOM 1549 N N . ALA A 1 195 ? -2.418 4.233 -0.369 1.00 93.62 195 ALA A N 1
ATOM 1550 C CA . ALA A 1 195 ? -2.197 4.607 1.021 1.00 93.62 195 ALA A CA 1
ATOM 1551 C C . ALA A 1 195 ? -3.455 5.230 1.638 1.00 93.62 195 ALA A C 1
ATOM 1553 O O . ALA A 1 195 ? -3.877 4.800 2.712 1.00 93.62 195 ALA A O 1
ATOM 1554 N N . LEU A 1 196 ? -4.085 6.182 0.943 1.00 94.25 196 LEU A N 1
ATOM 1555 C CA . LEU A 1 196 ? -5.299 6.849 1.418 1.00 94.25 196 LEU A CA 1
ATOM 1556 C C . LEU A 1 196 ? -6.478 5.876 1.540 1.00 94.25 196 LEU A C 1
ATOM 1558 O O . LEU A 1 196 ? -7.120 5.821 2.591 1.00 94.25 196 LEU A O 1
ATOM 1562 N N . LEU A 1 197 ? -6.732 5.068 0.505 1.00 93.62 197 LEU A N 1
ATOM 1563 C CA . LEU A 1 197 ? -7.830 4.101 0.507 1.00 93.62 197 LEU A CA 1
ATOM 1564 C C . LEU A 1 197 ? -7.620 3.008 1.549 1.00 93.62 197 LEU A C 1
ATOM 1566 O O . LEU A 1 197 ? -8.544 2.722 2.301 1.00 93.62 197 LEU A O 1
ATOM 1570 N N . THR A 1 198 ? -6.416 2.441 1.664 1.00 89.94 198 THR A N 1
ATOM 1571 C CA . THR A 1 198 ? -6.135 1.380 2.649 1.00 89.94 198 THR A CA 1
ATOM 1572 C C . THR A 1 198 ? -6.417 1.858 4.070 1.00 89.94 198 THR A C 1
ATOM 1574 O O . THR A 1 198 ? -6.973 1.119 4.878 1.00 89.94 198 THR A O 1
ATOM 1577 N N . GLN A 1 199 ? -6.061 3.101 4.376 1.00 87.88 199 GLN A N 1
ATOM 1578 C CA . GLN A 1 199 ? -6.238 3.675 5.705 1.00 87.88 199 GLN A CA 1
ATOM 1579 C C . GLN A 1 199 ? -7.698 4.027 5.962 1.00 87.88 199 GLN A C 1
ATOM 1581 O O . GLN A 1 199 ? -8.255 3.662 6.995 1.00 87.88 199 GLN A O 1
ATOM 1586 N N . TYR A 1 200 ? -8.365 4.649 4.993 1.00 89.69 200 TYR A N 1
ATOM 1587 C CA . TYR A 1 200 ? -9.795 4.906 5.103 1.00 89.69 200 TYR A CA 1
ATOM 1588 C C . TYR A 1 200 ? -10.600 3.608 5.279 1.00 89.69 200 TYR A C 1
ATOM 1590 O O . TYR A 1 200 ? -11.461 3.517 6.152 1.00 89.69 200 TYR A O 1
ATOM 1598 N N . VAL A 1 201 ? -10.248 2.561 4.530 1.00 88.25 201 VAL A N 1
ATOM 1599 C CA . VAL A 1 201 ? -10.831 1.219 4.637 1.00 88.25 201 VAL A CA 1
ATOM 1600 C C . VAL A 1 201 ? -10.570 0.601 6.006 1.00 88.25 201 VAL A C 1
ATOM 1602 O O . VAL A 1 201 ? -11.490 0.023 6.564 1.00 88.25 201 VAL A O 1
ATOM 1605 N N . LEU A 1 202 ? -9.380 0.751 6.593 1.00 83.75 202 LEU A N 1
ATOM 1606 C CA . LEU A 1 202 ? -9.112 0.268 7.957 1.00 83.75 202 LEU A CA 1
ATOM 1607 C C . LEU A 1 202 ? -10.014 0.921 9.014 1.00 83.75 202 LEU A C 1
ATOM 1609 O O . LEU A 1 202 ? -10.272 0.315 10.051 1.00 83.75 202 LEU A O 1
ATOM 1613 N N . LYS A 1 203 ? -10.495 2.141 8.755 1.00 85.12 203 LYS A N 1
ATOM 1614 C CA . LYS A 1 203 ? -11.441 2.840 9.630 1.00 85.12 203 LYS A CA 1
ATOM 1615 C C . LYS A 1 203 ? -12.893 2.415 9.391 1.00 85.12 203 LYS A C 1
ATOM 1617 O O . LYS A 1 203 ? -13.666 2.379 10.343 1.00 85.12 203 LYS A O 1
ATOM 1622 N N . VAL A 1 204 ? -13.278 2.163 8.138 1.00 87.06 204 VAL A N 1
ATOM 1623 C CA . VAL A 1 204 ? -14.682 1.931 7.745 1.00 87.06 204 VAL A CA 1
ATOM 1624 C C . VAL A 1 204 ? -15.046 0.446 7.688 1.00 87.06 204 VAL A C 1
ATOM 1626 O O . VAL A 1 204 ? -16.146 0.068 8.081 1.00 87.06 204 VAL A O 1
ATOM 1629 N N . LEU A 1 205 ? -14.152 -0.397 7.175 1.00 85.06 205 LEU A N 1
ATOM 1630 C CA . LEU A 1 205 ? -14.384 -1.826 6.997 1.00 85.06 205 LEU A CA 1
ATOM 1631 C C . LEU A 1 205 ? -13.840 -2.608 8.189 1.00 85.06 205 LEU A C 1
ATOM 1633 O O . LEU A 1 205 ? -12.753 -2.352 8.704 1.00 85.06 205 LEU A O 1
ATOM 1637 N N . ASN A 1 206 ? -14.565 -3.661 8.558 1.00 82.00 206 ASN A N 1
ATOM 1638 C CA . ASN A 1 206 ? -14.028 -4.686 9.441 1.00 82.00 206 ASN A CA 1
ATOM 1639 C C . ASN A 1 206 ? -12.824 -5.378 8.766 1.00 82.00 206 ASN A C 1
ATOM 1641 O O . ASN A 1 206 ? -12.814 -5.590 7.550 1.00 82.00 206 ASN A O 1
ATOM 1645 N N . SER A 1 207 ? -11.845 -5.796 9.572 1.00 79.12 207 SER A N 1
ATOM 1646 C CA . SER A 1 207 ? -10.712 -6.652 9.184 1.00 79.12 207 SER A CA 1
ATOM 1647 C C . SER A 1 207 ? -11.101 -7.803 8.242 1.00 79.12 207 SER A C 1
ATOM 1649 O O . SER A 1 207 ? -10.379 -8.117 7.302 1.00 79.12 207 SER A O 1
ATOM 1651 N N . LEU A 1 208 ? -12.283 -8.384 8.451 1.00 79.88 208 LEU A N 1
ATOM 1652 C CA . LEU A 1 208 ? -12.862 -9.449 7.639 1.00 79.88 208 LEU A CA 1
ATOM 1653 C C . LEU A 1 208 ? -13.145 -9.014 6.191 1.00 79.88 208 LEU A C 1
ATOM 1655 O O . LEU A 1 208 ? -12.720 -9.687 5.254 1.00 79.88 208 LEU A O 1
ATOM 1659 N N . LEU A 1 209 ? -13.814 -7.873 5.998 1.00 84.62 209 LEU A N 1
ATOM 1660 C CA . LEU A 1 209 ? -14.121 -7.354 4.662 1.00 84.62 209 LEU A CA 1
ATOM 1661 C C . LEU A 1 209 ? -12.851 -6.907 3.939 1.00 84.62 209 LEU A C 1
ATOM 1663 O O . LEU A 1 209 ? -12.746 -7.109 2.735 1.00 84.62 209 LEU A O 1
ATOM 1667 N N . LYS A 1 210 ? -11.867 -6.366 4.668 1.00 84.56 210 LYS A N 1
ATOM 1668 C CA . LYS A 1 210 ? -10.552 -6.036 4.101 1.00 84.56 210 LYS A CA 1
ATOM 1669 C C . LYS A 1 210 ? -9.870 -7.269 3.499 1.00 84.56 210 LYS A C 1
ATOM 1671 O O . LYS A 1 210 ? -9.315 -7.188 2.411 1.00 84.56 210 LYS A O 1
ATOM 1676 N N . ASN A 1 211 ? -9.937 -8.416 4.167 1.00 85.00 211 ASN A N 1
ATOM 1677 C CA . ASN A 1 211 ? -9.334 -9.636 3.631 1.00 85.00 211 ASN A CA 1
ATOM 1678 C C . ASN A 1 211 ? -10.040 -10.092 2.348 1.00 85.00 211 ASN A C 1
ATOM 1680 O O . ASN A 1 211 ? -9.377 -10.492 1.397 1.00 85.00 211 ASN A O 1
ATOM 1684 N N . ILE A 1 212 ? -11.372 -9.979 2.285 1.00 88.12 212 ILE A N 1
ATOM 1685 C CA . ILE A 1 212 ? -12.118 -10.283 1.056 1.00 88.12 212 ILE A CA 1
ATOM 1686 C C . ILE A 1 212 ? -11.722 -9.323 -0.073 1.00 88.12 212 ILE A C 1
ATOM 1688 O O . ILE A 1 212 ? -11.496 -9.783 -1.191 1.00 88.12 212 ILE A O 1
ATOM 1692 N N . THR A 1 213 ? -11.617 -8.012 0.189 1.00 91.06 213 THR A N 1
ATOM 1693 C CA . THR A 1 213 ? -11.254 -7.049 -0.868 1.00 91.06 213 THR A CA 1
ATOM 1694 C C . THR A 1 213 ? -9.866 -7.311 -1.425 1.00 91.06 213 THR A C 1
ATOM 1696 O O . THR A 1 213 ? -9.669 -7.210 -2.634 1.00 91.06 213 THR A O 1
ATOM 1699 N N . GLU A 1 214 ? -8.913 -7.688 -0.572 1.00 87.44 214 GLU A N 1
ATOM 1700 C CA . GLU A 1 214 ? -7.580 -8.073 -1.023 1.00 87.44 214 GLU A CA 1
ATOM 1701 C C . GLU A 1 214 ? -7.643 -9.287 -1.936 1.00 87.44 214 GLU A C 1
ATOM 1703 O O . GLU A 1 214 ? -7.038 -9.259 -3.004 1.00 87.44 214 GLU A O 1
ATOM 1708 N N . VAL A 1 215 ? -8.436 -10.300 -1.581 1.00 88.44 215 VAL A N 1
ATOM 1709 C CA . VAL A 1 215 ? -8.508 -11.524 -2.375 1.00 88.44 215 VAL A CA 1
ATOM 1710 C C . VAL A 1 215 ? -9.204 -11.324 -3.721 1.00 88.44 215 VAL A C 1
ATOM 1712 O O . VAL A 1 215 ? -8.708 -11.781 -4.752 1.00 88.44 215 VAL A O 1
ATOM 1715 N N . LEU A 1 216 ? -10.313 -10.585 -3.735 1.00 92.06 216 LEU A N 1
ATOM 1716 C CA . LEU A 1 216 ? -10.984 -10.200 -4.977 1.00 92.06 216 LEU A CA 1
ATOM 1717 C C . LEU A 1 216 ? -10.086 -9.321 -5.854 1.00 92.06 216 LEU A C 1
ATOM 1719 O O . LEU A 1 216 ? -10.089 -9.476 -7.073 1.00 92.06 216 LEU A O 1
ATOM 1723 N N . GLY A 1 217 ? -9.278 -8.449 -5.246 1.00 91.88 217 GLY A N 1
ATOM 1724 C CA . GLY A 1 217 ? -8.292 -7.641 -5.960 1.00 91.88 217 GLY A CA 1
ATOM 1725 C C . GLY A 1 217 ? -7.280 -8.490 -6.731 1.00 91.88 217 GLY A C 1
ATOM 1726 O O . GLY A 1 217 ? -6.967 -8.160 -7.868 1.00 91.88 217 GLY A O 1
ATOM 1727 N N . MET A 1 218 ? -6.827 -9.621 -6.176 1.00 88.56 218 MET A N 1
ATOM 1728 C CA . MET A 1 218 ? -5.894 -10.518 -6.885 1.00 88.56 218 MET A CA 1
ATOM 1729 C C . MET A 1 218 ? -6.542 -11.193 -8.095 1.00 88.56 218 MET A C 1
ATOM 1731 O O . MET A 1 218 ? -5.909 -11.325 -9.141 1.00 88.56 218 MET A O 1
ATOM 1735 N N . MET A 1 219 ? -7.810 -11.607 -7.968 1.00 90.75 219 MET A N 1
ATOM 1736 C CA . MET A 1 219 ? -8.578 -12.112 -9.112 1.00 90.75 219 MET A CA 1
ATOM 1737 C C . MET A 1 219 ? -8.704 -11.024 -10.182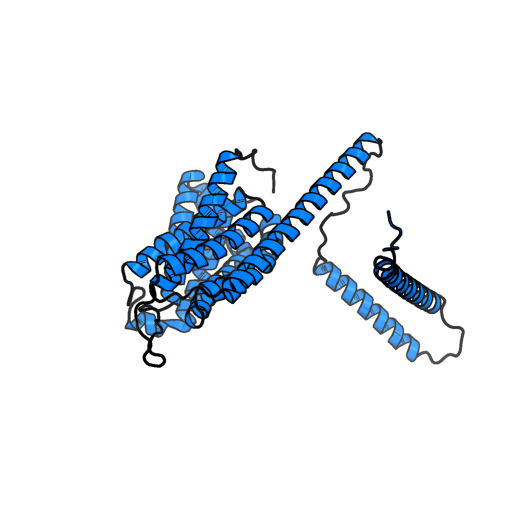 1.00 90.75 219 MET A C 1
ATOM 1739 O O . MET A 1 219 ? -8.503 -11.301 -11.363 1.00 90.75 219 MET A O 1
ATOM 1743 N N . GLY A 1 220 ? -8.956 -9.780 -9.761 1.00 93.19 220 GLY A N 1
ATOM 1744 C CA . GLY A 1 220 ? -8.937 -8.603 -10.627 1.00 93.19 220 GLY A CA 1
ATOM 1745 C C . GLY A 1 220 ? -7.616 -8.457 -11.382 1.00 93.19 220 GLY A C 1
ATOM 1746 O O . GLY A 1 220 ? -7.634 -8.417 -12.607 1.00 93.19 220 GLY A O 1
ATOM 1747 N N . THR A 1 221 ? -6.472 -8.495 -10.687 1.00 91.44 221 THR A N 1
ATOM 1748 C CA . THR A 1 221 ? -5.140 -8.424 -11.317 1.00 91.44 221 THR A CA 1
ATOM 1749 C C . THR A 1 221 ? -4.939 -9.512 -12.372 1.00 91.44 221 THR A C 1
ATOM 1751 O O . THR A 1 221 ? -4.376 -9.248 -13.435 1.00 91.44 221 THR A O 1
ATOM 1754 N N . TYR A 1 222 ? -5.394 -10.742 -12.109 1.00 90.94 222 TYR A N 1
ATOM 1755 C CA . TYR A 1 222 ? -5.283 -11.837 -13.076 1.00 90.94 222 TYR A CA 1
ATOM 1756 C C . TYR A 1 222 ? -6.046 -11.526 -14.372 1.00 90.94 222 TYR A C 1
ATOM 1758 O O . TYR A 1 222 ? -5.495 -11.682 -15.464 1.00 90.94 222 TYR A O 1
ATOM 1766 N N . PHE A 1 223 ? -7.286 -11.043 -14.262 1.00 93.12 223 PHE A N 1
ATOM 1767 C CA . PHE A 1 223 ? -8.095 -10.677 -15.426 1.00 93.12 223 PHE A CA 1
ATOM 1768 C C . PHE A 1 223 ? -7.586 -9.422 -16.136 1.00 93.12 223 PHE A C 1
ATOM 1770 O O . PHE A 1 223 ? -7.538 -9.412 -17.362 1.00 93.12 223 PHE A O 1
ATOM 1777 N N . GLU A 1 224 ? -7.149 -8.399 -15.400 1.00 93.31 224 GLU A N 1
ATOM 1778 C CA . GLU A 1 224 ? -6.520 -7.204 -15.976 1.00 93.31 224 GLU A CA 1
ATOM 1779 C C . GLU A 1 224 ? -5.295 -7.580 -16.806 1.00 93.31 224 GLU A C 1
ATOM 1781 O O . GLU A 1 224 ? -5.125 -7.101 -17.925 1.00 93.31 224 GLU A O 1
ATOM 1786 N N . ARG A 1 225 ? -4.470 -8.508 -16.315 1.00 90.38 225 ARG A N 1
ATOM 1787 C CA . ARG A 1 225 ? -3.320 -8.985 -17.079 1.00 90.38 225 ARG A CA 1
ATOM 1788 C C . ARG A 1 225 ? -3.735 -9.667 -18.380 1.00 90.38 225 ARG A C 1
ATOM 1790 O O . ARG A 1 225 ? -3.123 -9.389 -19.404 1.00 90.38 225 ARG A O 1
ATOM 1797 N N . LEU A 1 226 ? -4.749 -10.530 -18.355 1.00 92.12 226 LEU A N 1
ATOM 1798 C CA . LEU A 1 226 ? -5.250 -11.185 -19.570 1.00 92.12 226 LEU A CA 1
ATOM 1799 C C . LEU A 1 226 ? -5.882 -10.194 -20.553 1.00 92.12 226 LEU A C 1
ATOM 1801 O O . LEU A 1 226 ? -5.781 -10.387 -21.758 1.00 92.12 226 LEU A O 1
ATOM 1805 N N . ALA A 1 227 ? -6.522 -9.141 -20.046 1.00 94.50 227 ALA A N 1
ATOM 1806 C CA . ALA A 1 227 ? -7.173 -8.131 -20.869 1.00 94.50 227 ALA A CA 1
ATOM 1807 C C . ALA A 1 227 ? -6.174 -7.157 -21.517 1.00 94.50 227 ALA A C 1
ATOM 1809 O O . ALA A 1 227 ? -6.348 -6.782 -22.673 1.00 94.50 227 ALA A O 1
ATOM 1810 N N . PHE A 1 228 ? -5.139 -6.738 -20.780 1.00 93.38 228 PHE A N 1
ATOM 1811 C CA . PHE A 1 228 ? -4.253 -5.643 -21.191 1.00 93.38 228 PHE A CA 1
ATOM 1812 C C . PHE A 1 228 ? -2.866 -6.079 -21.667 1.00 93.38 228 PHE A C 1
ATOM 1814 O O . PHE A 1 228 ? -2.161 -5.262 -22.259 1.00 93.38 228 PHE A O 1
ATOM 1821 N N . LYS A 1 229 ? -2.447 -7.329 -21.432 1.00 89.25 229 LYS A N 1
ATOM 1822 C CA . LYS A 1 229 ? -1.182 -7.857 -21.964 1.00 89.25 229 LYS A CA 1
ATOM 1823 C C . LYS A 1 229 ? -1.454 -8.887 -23.058 1.00 89.25 229 LYS A C 1
ATOM 1825 O O . LYS A 1 229 ? -1.822 -10.011 -22.728 1.00 89.25 229 LYS A O 1
ATOM 1830 N N . PRO A 1 230 ? -1.226 -8.552 -24.341 1.00 88.69 230 PRO A N 1
ATOM 1831 C CA . PRO A 1 230 ? -1.462 -9.473 -25.450 1.00 88.69 230 PRO A CA 1
ATOM 1832 C C . PRO A 1 230 ? -0.676 -10.785 -25.340 1.00 88.69 230 PRO A C 1
ATOM 1834 O O . PRO A 1 230 ? -1.147 -11.817 -25.809 1.00 88.69 230 PRO A O 1
ATOM 1837 N N . GLU A 1 231 ? 0.501 -10.776 -24.701 1.00 88.75 231 GLU A N 1
ATOM 1838 C CA . GLU A 1 231 ? 1.296 -11.997 -24.507 1.00 88.75 231 GLU A CA 1
ATOM 1839 C C . GLU A 1 231 ? 0.828 -12.849 -23.313 1.00 88.75 231 GLU A C 1
ATOM 1841 O O . GLU A 1 231 ? 1.363 -13.936 -23.070 1.00 88.75 231 GLU A O 1
ATOM 1846 N N . ALA A 1 232 ? -0.140 -12.375 -22.522 1.00 88.88 232 ALA A N 1
ATOM 1847 C CA . ALA A 1 232 ? -0.625 -13.112 -21.367 1.00 88.88 232 ALA A CA 1
ATOM 1848 C C . ALA A 1 232 ? -1.492 -14.296 -21.806 1.00 88.88 232 ALA A C 1
ATOM 1850 O O . ALA A 1 232 ? -2.618 -14.152 -22.274 1.00 88.88 232 ALA A O 1
ATOM 1851 N N . VAL A 1 233 ? -0.970 -15.501 -21.591 1.00 91.56 233 VAL A N 1
ATOM 1852 C CA . VAL A 1 233 ? -1.707 -16.744 -21.825 1.00 91.56 233 VAL A CA 1
ATOM 1853 C C . VAL A 1 233 ? -2.516 -17.099 -20.581 1.00 91.56 233 VAL A C 1
ATOM 1855 O O . VAL A 1 233 ? -1.980 -17.112 -19.469 1.00 91.56 233 VAL A O 1
ATOM 1858 N N . PHE A 1 234 ? -3.792 -17.447 -20.768 1.00 93.38 234 PHE A N 1
ATOM 1859 C CA . PHE A 1 234 ? -4.617 -18.005 -19.700 1.00 93.38 234 PHE A CA 1
ATOM 1860 C C . PHE A 1 234 ? -3.998 -19.308 -19.190 1.00 93.38 234 PHE A C 1
ATOM 1862 O O . PHE A 1 234 ? -3.932 -20.319 -19.890 1.00 93.38 234 PHE A O 1
ATOM 1869 N N . ARG A 1 235 ? -3.538 -19.283 -17.940 1.00 89.56 235 ARG A N 1
ATOM 1870 C CA . ARG A 1 235 ? -3.030 -20.465 -17.243 1.00 89.56 235 ARG A CA 1
ATOM 1871 C C . ARG A 1 235 ? -4.085 -20.944 -16.267 1.00 89.56 235 ARG A C 1
ATOM 1873 O O . ARG A 1 235 ? -4.282 -20.327 -15.219 1.00 89.56 235 ARG A O 1
ATOM 1880 N N . PHE A 1 236 ? -4.725 -22.058 -16.609 1.00 90.44 236 PHE A N 1
ATOM 1881 C CA . PHE A 1 236 ? -5.776 -22.662 -15.791 1.00 90.44 236 PHE A CA 1
ATOM 1882 C C . PHE A 1 236 ? -5.296 -22.992 -14.370 1.00 90.44 236 PHE A C 1
ATOM 1884 O O . PHE A 1 236 ? -6.025 -22.772 -13.410 1.00 90.44 236 PHE A O 1
ATOM 1891 N N . SER A 1 237 ? -4.043 -23.430 -14.212 1.00 87.06 237 SER A N 1
ATOM 1892 C CA . SER A 1 237 ? -3.448 -23.707 -12.898 1.00 87.06 237 SER A CA 1
ATOM 1893 C C . SER A 1 237 ? -3.365 -22.466 -12.004 1.00 87.06 237 SER A C 1
ATOM 1895 O O . SER A 1 237 ? -3.753 -22.524 -10.841 1.00 87.06 237 SER A O 1
ATOM 1897 N N . SER A 1 238 ? -2.916 -21.328 -12.541 1.00 84.62 238 SER A N 1
ATOM 1898 C CA . SER A 1 238 ? -2.865 -20.056 -11.808 1.00 84.62 238 SER A CA 1
ATOM 1899 C C . SER A 1 238 ? -4.263 -19.562 -11.433 1.00 84.62 238 SER A C 1
ATOM 1901 O O . SER A 1 238 ? -4.464 -19.083 -10.319 1.00 84.62 238 SER A O 1
ATOM 1903 N N . PHE A 1 239 ? -5.234 -19.726 -12.337 1.00 87.62 239 PHE A N 1
ATOM 1904 C CA . PHE A 1 239 ? -6.632 -19.397 -12.071 1.00 87.62 239 PHE A CA 1
ATOM 1905 C C . PHE A 1 239 ? -7.215 -20.255 -10.940 1.00 87.62 239 PHE A C 1
ATOM 1907 O O . PHE A 1 239 ? -7.781 -19.712 -9.995 1.00 87.62 239 PHE A O 1
ATOM 1914 N N . LEU A 1 240 ? -7.027 -21.580 -10.990 1.00 89.81 240 LEU A N 1
ATOM 1915 C CA . LEU A 1 240 ? -7.481 -22.485 -9.932 1.00 89.81 240 LEU A CA 1
ATOM 1916 C C . LEU A 1 240 ? -6.819 -22.183 -8.586 1.00 89.81 240 LEU A C 1
ATOM 1918 O O . LEU A 1 240 ? -7.501 -22.216 -7.567 1.00 89.81 240 LEU A O 1
ATOM 1922 N N . ALA A 1 241 ? -5.526 -21.850 -8.571 1.00 85.31 241 ALA A N 1
ATOM 1923 C CA . ALA A 1 241 ? -4.835 -21.465 -7.345 1.00 85.31 241 ALA A CA 1
ATOM 1924 C C . ALA A 1 241 ? -5.444 -20.193 -6.733 1.00 85.31 241 ALA A C 1
ATOM 1926 O O . ALA A 1 241 ? -5.763 -20.171 -5.545 1.00 85.31 241 ALA A O 1
ATOM 1927 N N . ALA A 1 242 ? -5.674 -19.152 -7.540 1.00 84.00 242 ALA A N 1
ATOM 1928 C CA . ALA A 1 242 ? -6.308 -17.922 -7.072 1.00 84.00 242 ALA A CA 1
ATOM 1929 C C . ALA A 1 242 ? -7.747 -18.171 -6.575 1.00 84.00 242 ALA A C 1
ATOM 1931 O O . ALA A 1 242 ? -8.129 -17.691 -5.504 1.00 84.00 242 ALA A O 1
ATOM 1932 N N . LEU A 1 243 ? -8.510 -19.000 -7.298 1.00 88.38 243 LEU A N 1
ATOM 1933 C CA . LEU A 1 243 ? -9.862 -19.409 -6.924 1.00 88.38 243 LEU A CA 1
ATOM 1934 C C . LEU A 1 243 ? -9.884 -20.195 -5.605 1.00 88.38 243 LEU A C 1
ATOM 1936 O O . LEU A 1 243 ? -10.731 -19.939 -4.750 1.00 88.38 243 LEU A O 1
ATOM 1940 N N . GLN A 1 244 ? -8.944 -21.120 -5.410 1.00 89.62 244 GLN A N 1
ATOM 1941 C CA . GLN A 1 244 ? -8.837 -21.911 -4.187 1.00 89.62 244 GLN A CA 1
ATOM 1942 C C . GLN A 1 244 ? -8.594 -21.019 -2.971 1.00 89.62 244 GLN A C 1
ATOM 1944 O O . GLN A 1 244 ? -9.248 -21.202 -1.943 1.00 89.62 244 GLN A O 1
ATOM 1949 N N . VAL A 1 245 ? -7.702 -20.028 -3.076 1.00 83.38 245 VAL A N 1
ATOM 1950 C CA . VAL A 1 245 ? -7.502 -19.098 -1.960 1.00 83.38 245 VAL A CA 1
ATOM 1951 C C . VAL A 1 245 ? -8.740 -18.227 -1.742 1.00 83.38 245 VAL A C 1
ATOM 1953 O O . VAL A 1 245 ? -9.138 -18.006 -0.599 1.00 83.38 245 VAL A O 1
ATOM 1956 N N . MET A 1 246 ? -9.409 -17.785 -2.806 1.00 85.12 246 MET A N 1
ATOM 1957 C CA . MET A 1 246 ? -10.676 -17.065 -2.674 1.00 85.12 246 MET A CA 1
ATOM 1958 C C . MET A 1 246 ? -11.710 -17.857 -1.881 1.00 85.12 246 MET A C 1
ATOM 1960 O O . MET A 1 246 ? -12.272 -17.327 -0.923 1.00 85.12 246 MET A O 1
ATOM 1964 N N . ILE A 1 247 ? -11.896 -19.135 -2.202 1.00 89.38 247 ILE A N 1
ATOM 1965 C CA . ILE A 1 247 ? -12.795 -20.013 -1.451 1.00 89.38 247 ILE A CA 1
ATOM 1966 C C . ILE A 1 247 ? -12.317 -20.160 -0.002 1.00 89.38 247 ILE A C 1
ATOM 1968 O O . ILE A 1 247 ? -13.115 -19.986 0.915 1.00 89.38 247 ILE A O 1
ATOM 1972 N N . ALA A 1 248 ? -11.025 -20.413 0.229 1.00 85.00 248 ALA A N 1
ATOM 1973 C CA . ALA A 1 248 ? -10.476 -20.575 1.575 1.00 85.00 248 ALA A CA 1
ATOM 1974 C C . ALA A 1 248 ? -10.693 -19.330 2.452 1.00 85.00 248 ALA A C 1
ATOM 1976 O O . ALA A 1 248 ? -11.096 -19.450 3.610 1.00 85.00 248 ALA A O 1
ATOM 1977 N N . VAL A 1 249 ? -10.485 -18.130 1.898 1.00 82.19 249 VAL A N 1
ATOM 1978 C CA . VAL A 1 249 ? -10.714 -16.874 2.619 1.00 82.19 249 VAL A CA 1
ATOM 1979 C C . VAL A 1 249 ? -12.199 -16.644 2.852 1.00 82.19 249 VAL A C 1
ATOM 1981 O O . VAL A 1 249 ? -12.555 -16.289 3.969 1.00 82.19 249 VAL A O 1
ATOM 1984 N N . ILE A 1 250 ? -13.073 -16.901 1.873 1.00 84.25 250 ILE A N 1
ATOM 1985 C CA . ILE A 1 250 ? -14.530 -16.784 2.052 1.00 84.25 250 ILE A CA 1
ATOM 1986 C C . ILE A 1 250 ? -15.022 -17.728 3.158 1.00 84.25 250 ILE A C 1
ATOM 1988 O O . ILE A 1 250 ? -15.771 -17.298 4.033 1.00 84.25 250 ILE A O 1
ATOM 1992 N N . VAL A 1 251 ? -14.565 -18.983 3.171 1.00 88.38 251 VAL A N 1
ATOM 1993 C CA . VAL A 1 251 ? -14.928 -19.973 4.199 1.00 88.38 251 VAL A CA 1
ATOM 1994 C C . VAL A 1 251 ? -14.407 -19.553 5.577 1.00 88.38 251 VAL A C 1
ATOM 1996 O O . VAL A 1 251 ? -15.165 -19.534 6.549 1.00 88.38 251 VAL A O 1
ATOM 1999 N N . TYR A 1 252 ? -13.137 -19.154 5.683 1.00 82.62 252 TYR A N 1
ATOM 2000 C CA . TYR A 1 252 ? -12.557 -18.662 6.939 1.00 82.62 252 TYR A CA 1
ATOM 2001 C C . TYR A 1 252 ? -13.303 -17.432 7.479 1.00 82.62 252 TYR A C 1
ATOM 2003 O O . TYR A 1 252 ? -13.597 -17.315 8.668 1.00 82.62 252 TYR A O 1
ATOM 2011 N N . VAL A 1 253 ? -13.646 -16.510 6.590 1.00 80.44 253 VAL A N 1
ATOM 2012 C CA . VAL A 1 253 ? -14.416 -15.316 6.916 1.00 80.44 253 VAL A CA 1
ATOM 2013 C C . VAL A 1 253 ? -15.828 -15.680 7.384 1.00 80.44 253 VAL A C 1
ATOM 2015 O O . VAL A 1 253 ? -16.261 -15.176 8.422 1.00 80.44 253 VAL A O 1
ATOM 2018 N N . GLY A 1 254 ? -16.518 -16.579 6.676 1.00 83.12 254 GLY A N 1
ATOM 2019 C CA . GLY A 1 254 ? -17.854 -17.054 7.037 1.00 83.12 254 GLY A CA 1
ATOM 2020 C C . GLY A 1 254 ? -17.884 -17.704 8.421 1.00 83.12 254 GLY A C 1
ATOM 2021 O O . GLY A 1 254 ? -18.678 -17.305 9.270 1.00 83.12 254 GLY A O 1
ATOM 2022 N N . THR A 1 255 ? -16.947 -18.616 8.694 1.00 87.00 255 THR A N 1
ATOM 2023 C CA . THR A 1 255 ? -16.831 -19.283 10.006 1.00 87.00 255 THR A CA 1
ATOM 2024 C C . THR A 1 255 ? -16.538 -18.306 11.149 1.00 87.00 255 THR A C 1
ATOM 2026 O O . THR A 1 255 ? -17.078 -18.447 12.247 1.00 87.00 255 THR A O 1
ATOM 2029 N N . LYS A 1 256 ? -15.721 -17.270 10.913 1.00 80.75 256 LYS A N 1
ATOM 2030 C CA . LYS A 1 256 ? -15.447 -16.242 11.927 1.00 80.75 256 LYS A CA 1
ATOM 2031 C C . LYS A 1 256 ? -16.667 -15.358 12.201 1.00 80.75 256 LYS A C 1
ATOM 2033 O O . LYS A 1 256 ? -16.911 -15.025 13.359 1.00 80.75 256 LYS A O 1
ATOM 2038 N N . ALA A 1 257 ? -17.420 -14.987 11.164 1.00 82.06 257 ALA A N 1
ATOM 2039 C CA . ALA A 1 257 ? -18.651 -14.210 11.310 1.00 82.06 257 ALA A CA 1
ATOM 2040 C C . ALA A 1 257 ? -19.715 -14.987 12.100 1.00 82.06 257 ALA A C 1
ATOM 2042 O O . ALA A 1 257 ? -20.340 -14.436 13.005 1.00 82.06 257 ALA A O 1
ATOM 2043 N N . GLU A 1 258 ? -19.868 -16.280 11.814 1.00 89.25 258 GLU A N 1
ATOM 2044 C CA . GLU A 1 258 ? -20.773 -17.163 12.551 1.00 89.25 258 GLU A CA 1
ATOM 2045 C C . GLU A 1 258 ? -20.366 -17.295 14.022 1.00 89.25 258 GLU A C 1
ATOM 2047 O O . GLU A 1 258 ? -21.198 -17.128 14.912 1.00 89.25 258 GLU A O 1
ATOM 2052 N N . LYS A 1 259 ? -19.070 -17.490 14.302 1.00 89.31 259 LYS A N 1
ATOM 2053 C CA . LYS A 1 259 ? -18.561 -17.535 15.679 1.00 89.31 259 LYS A CA 1
ATOM 2054 C C . LYS A 1 259 ? -18.879 -16.252 16.454 1.00 89.31 259 LYS A C 1
ATOM 2056 O O . LYS A 1 259 ? -19.319 -16.336 17.596 1.00 89.31 259 LYS A O 1
ATOM 2061 N N . GLN A 1 260 ? -18.686 -15.083 15.839 1.00 84.19 260 GLN A N 1
ATOM 2062 C CA . GLN A 1 260 ? -19.022 -13.799 16.464 1.00 84.19 260 GLN A CA 1
ATOM 2063 C C . GLN A 1 260 ? -20.522 -13.687 16.758 1.00 84.19 260 GLN A C 1
ATOM 2065 O O . GLN A 1 260 ? -20.893 -13.301 17.865 1.00 84.19 260 GLN A O 1
ATOM 2070 N N . ARG A 1 261 ? -21.379 -14.097 15.814 1.00 89.12 261 ARG A N 1
ATOM 2071 C CA . ARG A 1 261 ? -22.836 -14.114 16.009 1.00 89.12 261 ARG A CA 1
ATOM 2072 C C . ARG A 1 261 ? -23.243 -15.021 17.171 1.00 89.12 261 ARG A C 1
ATOM 2074 O O . ARG A 1 261 ? -24.026 -14.606 18.018 1.00 89.12 261 ARG A O 1
ATOM 2081 N N . ASN A 1 262 ? -22.668 -16.220 17.244 1.00 94.31 262 ASN A N 1
ATOM 2082 C CA . ASN A 1 262 ? -22.966 -17.189 18.298 1.00 94.31 262 ASN A CA 1
ATOM 2083 C C . ASN A 1 262 ? -22.479 -16.702 19.676 1.00 94.31 262 ASN A C 1
ATOM 2085 O O . ASN A 1 262 ? -23.160 -16.904 20.679 1.00 94.31 262 ASN A O 1
ATOM 2089 N N . GLU A 1 263 ? -21.327 -16.026 19.750 1.00 91.50 263 GLU A N 1
ATOM 2090 C CA . GLU A 1 263 ? -20.838 -15.404 20.991 1.00 91.50 263 GLU A CA 1
ATOM 2091 C C . GLU A 1 263 ? -21.745 -14.255 21.464 1.00 91.50 263 GLU A C 1
ATOM 2093 O O . GLU A 1 263 ? -21.972 -14.104 22.666 1.00 91.50 263 GLU A O 1
ATOM 2098 N N . GLU A 1 264 ? -22.281 -13.451 20.544 1.00 91.62 264 GLU A N 1
ATOM 2099 C CA . GLU A 1 264 ? -23.248 -12.394 20.860 1.00 91.62 264 GLU A CA 1
ATOM 2100 C C . GLU A 1 264 ? -24.598 -12.958 21.315 1.00 91.62 264 GLU A C 1
ATOM 2102 O O . GLU A 1 264 ? -25.166 -12.476 22.295 1.00 91.62 264 GLU A O 1
ATOM 2107 N N . GLU A 1 265 ? -25.096 -13.998 20.649 1.00 95.06 265 GLU A N 1
ATOM 2108 C CA . GLU A 1 265 ? -26.337 -14.684 21.015 1.00 95.06 265 GLU A CA 1
ATOM 2109 C C . GLU A 1 265 ? -26.225 -15.335 22.401 1.00 95.06 265 GLU A C 1
ATOM 2111 O O . GLU A 1 265 ? -27.076 -15.117 23.260 1.00 95.06 265 GLU A O 1
ATOM 2116 N N . MET A 1 266 ? -25.107 -16.008 22.686 1.00 92.62 266 MET A N 1
ATOM 2117 C CA . MET A 1 266 ? -24.819 -16.555 24.016 1.00 92.62 266 MET A CA 1
ATOM 2118 C C . MET A 1 266 ? -24.752 -15.476 25.103 1.00 92.62 266 MET A C 1
ATOM 2120 O O . MET A 1 266 ? -25.189 -15.710 26.230 1.00 92.62 266 MET A O 1
ATOM 2124 N N . LYS A 1 267 ? -24.218 -14.286 24.795 1.00 92.38 267 LYS A N 1
ATOM 2125 C CA . LYS A 1 267 ? -24.226 -13.151 25.733 1.00 92.38 267 LYS A CA 1
ATOM 2126 C C . LYS A 1 267 ? -25.644 -12.649 26.003 1.00 92.38 267 LYS A C 1
ATOM 2128 O O . LYS A 1 267 ? -25.950 -12.366 27.157 1.00 92.38 267 LYS A O 1
ATOM 2133 N N . LYS A 1 268 ? -26.502 -12.574 24.979 1.00 93.94 268 LYS A N 1
ATOM 2134 C CA . LYS A 1 268 ? -27.917 -12.193 25.137 1.00 93.94 268 LYS A CA 1
ATOM 2135 C C . LYS A 1 268 ? -28.677 -13.198 25.997 1.00 93.94 268 LYS A C 1
ATOM 2137 O O . LYS A 1 268 ? -29.297 -12.792 26.969 1.00 93.94 268 LYS A O 1
ATOM 2142 N N . ILE A 1 269 ? -28.525 -14.495 25.722 1.00 95.06 269 ILE A N 1
ATOM 2143 C CA . ILE A 1 269 ? -29.158 -15.568 26.506 1.00 95.06 269 ILE A CA 1
ATOM 2144 C C . ILE A 1 269 ? -28.718 -15.510 27.977 1.00 95.06 269 ILE A C 1
ATOM 2146 O O . ILE A 1 269 ? -29.545 -15.639 28.875 1.00 95.06 269 ILE A O 1
ATOM 2150 N N . ARG A 1 270 ? -27.424 -15.279 28.252 1.00 91.88 270 ARG A N 1
ATOM 2151 C CA . ARG A 1 270 ? -26.927 -15.117 29.633 1.00 91.88 270 ARG A CA 1
ATOM 2152 C C . ARG A 1 270 ? -27.540 -13.910 30.342 1.00 91.88 270 ARG A C 1
ATOM 2154 O O . ARG A 1 270 ? -27.869 -14.021 31.518 1.00 91.88 270 ARG A O 1
ATOM 2161 N N . LEU A 1 271 ? -27.699 -12.794 29.629 1.00 92.44 271 LEU A N 1
ATOM 2162 C CA . LEU A 1 271 ? -28.321 -11.580 30.157 1.00 92.44 271 LEU A CA 1
ATOM 2163 C C . LEU A 1 271 ? -29.811 -11.807 30.476 1.00 92.44 271 LEU A C 1
ATOM 2165 O O . LEU A 1 271 ? -30.282 -11.404 31.534 1.00 92.44 271 LEU A O 1
ATOM 2169 N N . GLU A 1 272 ? -30.540 -12.490 29.589 1.00 93.44 272 GLU A N 1
ATOM 2170 C CA . GLU A 1 272 ? -31.964 -12.819 29.763 1.00 93.44 272 GLU A CA 1
ATOM 2171 C C . GLU A 1 272 ? -32.209 -13.838 30.885 1.00 93.44 272 GLU A C 1
ATOM 2173 O O . GLU A 1 272 ? -33.233 -13.778 31.560 1.00 93.44 272 GLU A O 1
ATOM 2178 N N . ALA A 1 273 ? -31.256 -14.739 31.135 1.00 95.00 273 ALA A N 1
ATOM 2179 C CA . ALA A 1 273 ? -31.338 -15.728 32.210 1.00 95.00 273 ALA A CA 1
ATOM 2180 C C . ALA A 1 273 ? -31.163 -15.139 33.626 1.00 95.00 273 ALA A C 1
ATOM 2182 O O . ALA A 1 273 ? -31.170 -15.894 34.597 1.00 95.00 273 ALA A O 1
ATOM 2183 N N . GLY A 1 274 ? -30.958 -13.822 33.768 1.00 91.50 274 GLY A N 1
ATOM 2184 C CA . GLY A 1 274 ? -30.714 -13.185 35.067 1.00 91.50 274 GLY A CA 1
ATOM 2185 C C . GLY A 1 274 ? -29.403 -13.624 35.729 1.00 91.50 274 GLY A C 1
ATOM 2186 O O . GLY A 1 274 ? -29.190 -13.372 36.912 1.00 91.50 274 GLY A O 1
ATOM 2187 N N . LEU A 1 275 ? -28.514 -14.277 34.974 1.00 84.25 275 LEU A N 1
ATOM 2188 C CA . LEU A 1 275 ? -27.142 -14.533 35.388 1.00 84.25 275 LEU A CA 1
ATOM 2189 C C . LEU A 1 275 ? -26.375 -13.221 35.209 1.00 84.25 275 LEU A C 1
ATOM 2191 O O . LEU A 1 275 ? -25.662 -13.035 34.219 1.00 84.25 275 LEU A O 1
ATOM 2195 N N . GLU A 1 276 ? -26.588 -12.285 36.141 1.00 62.12 276 GLU A N 1
ATOM 2196 C CA . GLU A 1 276 ? -25.794 -11.063 36.225 1.00 62.12 276 GLU A CA 1
ATOM 2197 C C . GLU A 1 276 ? -24.314 -11.444 36.204 1.00 62.12 276 GLU A C 1
ATOM 2199 O O . GLU A 1 276 ? -23.854 -12.353 36.902 1.00 62.12 276 GLU A O 1
ATOM 2204 N N . SER A 1 277 ? -23.575 -10.797 35.305 1.00 59.19 277 SER A N 1
ATOM 2205 C CA . SER A 1 277 ? -22.181 -11.108 35.044 1.00 59.19 277 SER A CA 1
ATOM 2206 C C . SER A 1 277 ? -21.292 -10.558 36.161 1.00 59.19 277 SER A C 1
ATOM 2208 O O . SER A 1 277 ? -20.509 -9.639 35.936 1.00 59.19 277 SER A O 1
ATOM 2210 N N . ASP A 1 278 ? -21.356 -11.154 37.348 1.00 54.84 278 ASP A N 1
ATOM 2211 C CA . ASP A 1 278 ? -20.336 -10.958 38.388 1.00 54.84 278 ASP A CA 1
ATOM 2212 C C . ASP A 1 278 ? -18.992 -11.592 37.994 1.00 54.84 278 ASP A C 1
ATOM 2214 O O . ASP A 1 278 ? -17.962 -11.390 38.640 1.00 54.84 278 ASP A O 1
ATOM 2218 N N . SER A 1 279 ? -18.945 -12.314 36.869 1.00 54.91 279 SER A N 1
ATOM 2219 C CA . SER A 1 279 ? -17.684 -12.630 36.217 1.00 54.91 279 SER A CA 1
ATOM 2220 C C . SER A 1 279 ? -17.098 -11.347 35.628 1.00 54.91 279 SER A C 1
ATOM 2222 O O . SER A 1 279 ? -17.431 -10.968 34.499 1.00 54.91 279 SER A O 1
ATOM 2224 N N . ALA A 1 280 ? -16.206 -10.710 36.396 1.00 56.72 280 ALA A N 1
ATOM 2225 C CA . ALA A 1 280 ? -15.219 -9.754 35.905 1.00 56.72 280 ALA A CA 1
ATOM 2226 C C . ALA A 1 280 ? -14.793 -10.156 34.485 1.00 56.72 280 ALA A C 1
ATOM 2228 O O . ALA A 1 280 ? -14.569 -11.351 34.265 1.00 56.72 280 ALA A O 1
ATOM 2229 N N . PRO A 1 281 ? -14.734 -9.216 33.523 1.00 47.97 281 PRO A N 1
ATOM 2230 C CA . PRO A 1 281 ? -14.566 -9.532 32.113 1.00 47.97 281 PRO A CA 1
ATOM 2231 C C . PRO A 1 281 ? -13.394 -10.494 31.946 1.00 47.97 281 PRO A C 1
ATOM 2233 O O . PRO A 1 281 ? -12.235 -10.095 32.045 1.00 47.97 281 PRO A O 1
ATOM 2236 N N . LEU A 1 282 ? -13.709 -11.773 31.711 1.00 48.94 282 LEU A N 1
ATOM 2237 C CA . LEU A 1 282 ? -12.754 -12.741 31.202 1.00 48.94 282 LEU A CA 1
ATOM 2238 C C . LEU A 1 282 ? -12.261 -12.103 29.916 1.00 48.94 282 LEU A C 1
ATOM 2240 O O . LEU A 1 282 ? -13.042 -11.948 28.976 1.00 48.94 282 LEU A O 1
ATOM 2244 N N . SER A 1 283 ? -11.020 -11.621 29.947 1.00 47.38 283 SER A N 1
ATOM 2245 C CA . SER A 1 283 ? -10.359 -10.886 28.880 1.00 47.38 28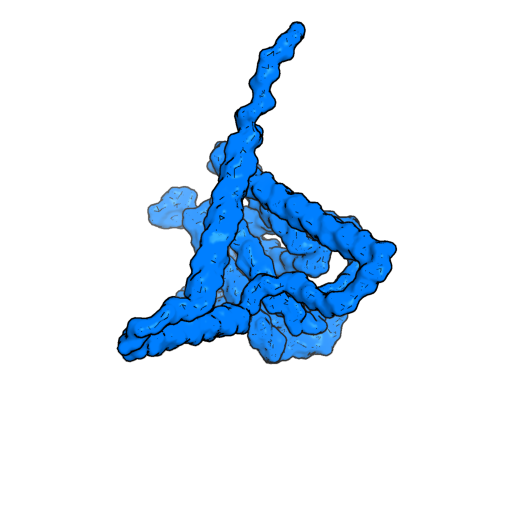3 SER A CA 1
ATOM 2246 C C . SER A 1 283 ? -10.370 -11.744 27.618 1.00 47.38 283 SER A C 1
ATOM 2248 O O . SER A 1 283 ? -9.469 -12.531 27.338 1.00 47.38 283 SER A O 1
ATOM 2250 N N . SER A 1 284 ? -11.459 -11.638 26.861 1.00 45.16 284 SER A N 1
ATOM 2251 C CA . SER A 1 284 ? -11.710 -12.413 25.659 1.00 45.16 284 SER A CA 1
ATOM 2252 C C . SER A 1 284 ? -10.780 -11.881 24.579 1.00 45.16 284 SER A C 1
ATOM 2254 O O . SER A 1 284 ? -11.099 -10.916 23.882 1.00 45.16 284 SER A O 1
ATOM 2256 N N . GLY A 1 285 ? -9.589 -12.473 24.523 1.00 44.28 285 GLY A N 1
ATOM 2257 C CA . GLY A 1 285 ? -8.544 -12.135 23.570 1.00 44.28 285 GLY A CA 1
ATOM 2258 C C . GLY A 1 285 ? -7.127 -12.115 24.139 1.00 44.28 285 GLY A C 1
ATOM 2259 O O . GLY A 1 285 ? -6.326 -11.325 23.652 1.00 44.28 285 GLY A O 1
ATOM 2260 N N . SER A 1 286 ? -6.768 -12.943 25.127 1.00 37.72 286 SER A N 1
ATOM 2261 C CA . SER A 1 286 ? -5.352 -13.275 25.324 1.00 37.72 286 SER A CA 1
ATOM 2262 C C . SER A 1 286 ? -4.929 -14.313 24.281 1.00 37.72 286 SER A C 1
ATOM 2264 O O . SER A 1 286 ? -4.835 -15.513 24.524 1.00 37.72 286 SER A O 1
ATOM 2266 N N . PHE A 1 287 ? -4.614 -13.829 23.079 1.00 46.38 287 PHE A N 1
ATOM 2267 C CA . PHE A 1 287 ? -3.411 -14.351 22.441 1.00 46.38 287 PHE A CA 1
ATOM 2268 C C . PHE A 1 287 ? -2.283 -14.123 23.455 1.00 46.38 287 PHE A C 1
ATOM 2270 O O . PHE A 1 287 ? -2.144 -12.997 23.935 1.00 46.38 287 PHE A O 1
ATOM 2277 N N . VAL A 1 288 ? -1.603 -15.203 23.864 1.00 37.94 288 VAL A N 1
ATOM 2278 C CA . VAL A 1 288 ? -0.596 -15.246 24.942 1.00 37.94 288 VAL A CA 1
ATOM 2279 C C . VAL A 1 288 ? 0.189 -13.936 24.981 1.00 37.94 288 VAL A C 1
ATOM 2281 O O . VAL A 1 288 ? 0.920 -13.628 24.036 1.00 37.94 288 VAL A O 1
ATOM 2284 N N . GLN A 1 289 ? 0.014 -13.137 26.040 1.00 38.72 289 GLN A N 1
ATOM 2285 C CA . GLN A 1 289 ? 0.832 -11.941 26.184 1.00 38.72 289 GLN A CA 1
ATOM 2286 C C . GLN A 1 289 ? 2.299 -12.387 26.305 1.00 38.72 289 GLN A C 1
ATOM 2288 O O . GLN A 1 289 ? 2.581 -13.379 26.981 1.00 38.72 289 GLN A O 1
ATOM 2293 N N . PRO A 1 290 ? 3.273 -11.683 25.702 1.00 45.53 290 PRO A N 1
ATOM 2294 C CA . PRO A 1 290 ? 4.691 -12.015 25.863 1.00 45.53 290 PRO A CA 1
ATOM 2295 C C . PRO A 1 290 ? 5.155 -12.056 27.335 1.00 45.53 290 PRO A C 1
ATOM 2297 O O . PRO A 1 290 ? 6.114 -12.754 27.664 1.00 45.53 290 PRO A O 1
ATOM 2300 N N . SER A 1 291 ? 4.453 -11.364 28.239 1.00 46.53 291 SER A N 1
ATOM 2301 C CA . SER A 1 291 ? 4.634 -11.463 29.694 1.00 46.53 291 SER A CA 1
ATOM 2302 C C . SER A 1 291 ? 4.214 -12.822 30.263 1.00 46.53 291 SER A C 1
ATOM 2304 O O . SER A 1 291 ? 4.905 -13.345 31.134 1.00 46.53 291 SER A O 1
ATOM 2306 N N . ASP A 1 292 ? 3.166 -13.449 29.730 1.00 42.25 292 ASP A N 1
ATOM 2307 C CA . ASP A 1 292 ? 2.712 -14.785 30.138 1.00 42.25 292 ASP A CA 1
ATOM 2308 C C . ASP A 1 292 ? 3.622 -15.880 29.576 1.00 42.25 292 ASP A C 1
ATOM 2310 O O . ASP A 1 292 ? 3.847 -16.898 30.227 1.00 42.25 292 ASP A O 1
ATOM 2314 N N . ALA A 1 293 ? 4.246 -15.643 28.416 1.00 48.06 293 ALA A N 1
ATOM 2315 C CA . ALA A 1 293 ? 5.319 -16.498 27.914 1.00 48.06 293 ALA A CA 1
ATOM 2316 C C . ALA A 1 293 ? 6.547 -16.470 28.842 1.00 48.06 293 ALA A C 1
ATOM 2318 O O . ALA A 1 293 ? 7.183 -17.502 29.027 1.00 48.06 293 ALA A O 1
ATOM 2319 N N . LEU A 1 294 ? 6.859 -15.327 29.472 1.00 52.28 294 LEU A N 1
ATOM 2320 C CA . LEU A 1 294 ? 7.910 -15.202 30.494 1.00 52.28 294 LEU A CA 1
ATOM 2321 C C . LEU A 1 294 ? 7.526 -15.861 31.828 1.00 52.28 294 LEU A C 1
ATOM 2323 O O . LEU A 1 294 ? 8.387 -16.468 32.464 1.00 52.28 294 LEU A O 1
ATOM 2327 N N . VAL A 1 295 ? 6.255 -15.789 32.236 1.00 58.94 295 VAL A N 1
ATOM 2328 C CA . VAL A 1 295 ? 5.729 -16.497 33.421 1.00 58.94 295 VAL A CA 1
ATOM 2329 C C . VAL A 1 295 ? 5.733 -18.011 33.201 1.00 58.94 295 VAL A C 1
ATOM 2331 O O . VAL A 1 295 ? 6.144 -18.760 34.088 1.00 58.94 295 VAL A O 1
ATOM 2334 N N . TRP A 1 296 ? 5.375 -18.469 32.001 1.00 52.94 296 TRP A N 1
ATOM 2335 C CA . TRP A 1 296 ? 5.484 -19.871 31.607 1.00 52.94 296 TRP A CA 1
ATOM 2336 C C . TRP A 1 296 ? 6.950 -20.320 31.538 1.00 52.94 296 TRP A C 1
ATOM 2338 O O . TRP A 1 296 ? 7.292 -21.347 32.115 1.00 52.94 296 TRP A O 1
ATOM 2348 N N . LYS A 1 297 ? 7.854 -19.512 30.957 1.00 65.69 297 LYS A N 1
ATOM 2349 C CA . LYS A 1 297 ? 9.301 -19.805 30.928 1.00 65.69 297 LYS A CA 1
ATOM 2350 C C . LYS A 1 297 ? 9.911 -19.881 32.330 1.00 65.69 297 LYS A C 1
ATOM 2352 O O . LYS A 1 297 ? 10.744 -20.749 32.563 1.00 65.69 297 LYS A O 1
ATOM 2357 N N . ARG A 1 298 ? 9.488 -19.013 33.262 1.00 66.44 298 ARG A N 1
ATOM 2358 C CA . ARG A 1 298 ? 9.883 -19.088 34.682 1.00 66.44 298 ARG A CA 1
ATOM 2359 C C . ARG A 1 298 ? 9.321 -20.329 35.360 1.00 66.44 298 ARG A C 1
ATOM 2361 O O . ARG A 1 298 ? 10.079 -21.037 35.997 1.00 66.44 298 ARG A O 1
ATOM 2368 N N . SER A 1 299 ? 8.045 -20.644 35.148 1.00 64.38 299 SER A N 1
ATOM 2369 C CA . SER A 1 299 ? 7.415 -21.834 35.738 1.00 64.38 299 SER A CA 1
ATOM 2370 C C . SER A 1 299 ? 8.065 -23.133 35.247 1.00 64.38 299 SER A C 1
ATOM 2372 O O . SER A 1 299 ? 8.268 -24.054 36.031 1.00 64.38 299 SER A O 1
ATOM 2374 N N . VAL A 1 300 ? 8.454 -23.192 33.969 1.00 69.62 300 VAL A N 1
ATOM 2375 C CA . VAL A 1 300 ? 9.204 -24.319 33.394 1.00 69.62 300 VAL A CA 1
ATOM 2376 C C . VAL A 1 300 ? 10.640 -24.361 33.931 1.00 69.62 300 VAL A C 1
ATOM 2378 O O . VAL A 1 300 ? 11.094 -25.430 34.324 1.00 69.62 300 VAL A O 1
ATOM 2381 N N . GLN A 1 301 ? 11.333 -23.221 34.043 1.00 71.44 301 GLN A N 1
ATOM 2382 C CA . GLN A 1 301 ? 12.669 -23.166 34.658 1.00 71.44 301 GLN A CA 1
ATOM 2383 C C . GLN A 1 301 ? 12.664 -23.534 36.147 1.00 71.44 301 GLN A C 1
ATOM 2385 O O . GLN A 1 301 ? 13.622 -24.136 36.625 1.00 71.44 301 GLN A O 1
ATOM 2390 N N . ASP A 1 302 ? 11.616 -23.184 36.888 1.00 72.31 302 ASP A N 1
ATOM 2391 C CA . ASP A 1 302 ? 11.482 -23.515 38.307 1.00 72.31 302 ASP A CA 1
ATOM 2392 C C . ASP A 1 302 ? 11.117 -24.998 38.497 1.00 72.31 302 ASP A C 1
ATOM 2394 O O . ASP A 1 302 ? 11.615 -25.638 39.425 1.00 72.31 302 ASP A O 1
ATOM 2398 N N . LEU A 1 303 ? 10.354 -25.587 37.566 1.00 66.25 303 LEU A N 1
ATOM 2399 C CA . LEU A 1 303 ? 10.133 -27.036 37.480 1.00 66.25 303 LEU A CA 1
ATOM 2400 C C . LEU A 1 303 ? 11.418 -27.802 37.131 1.00 66.25 303 LEU A C 1
ATOM 2402 O O . LEU A 1 303 ? 11.713 -28.811 37.771 1.00 66.25 303 LEU A O 1
ATOM 2406 N N . GLU A 1 304 ? 12.216 -27.316 36.177 1.00 69.06 304 GLU A N 1
ATOM 2407 C CA . GLU A 1 304 ? 13.518 -27.910 35.837 1.00 69.06 304 GLU A CA 1
ATOM 2408 C C . GLU A 1 304 ? 14.507 -27.809 37.003 1.00 69.06 304 GLU A C 1
ATOM 2410 O O . GLU A 1 304 ? 15.158 -28.793 37.351 1.00 69.06 304 GLU A O 1
ATOM 2415 N N . LYS A 1 305 ? 14.582 -26.658 37.682 1.00 68.00 305 LYS A N 1
ATOM 2416 C CA . LYS A 1 305 ? 15.418 -26.498 38.885 1.00 68.00 305 LYS A CA 1
ATOM 2417 C C . LYS A 1 305 ? 14.947 -27.382 40.039 1.00 68.00 305 LYS A C 1
ATOM 2419 O O . LYS A 1 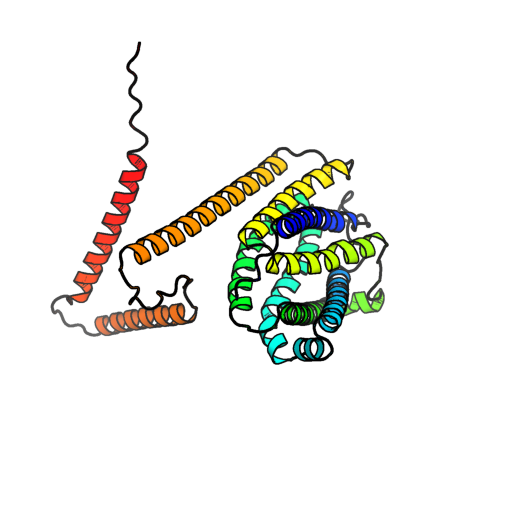305 ? 15.782 -27.908 40.774 1.00 68.00 305 LYS A O 1
ATOM 2424 N N . GLY A 1 306 ? 13.636 -27.577 40.185 1.00 65.31 306 GLY A N 1
ATOM 2425 C CA . GLY A 1 306 ? 13.057 -28.503 41.158 1.00 65.31 306 GLY A CA 1
ATOM 2426 C C . GLY A 1 306 ? 13.424 -29.962 40.875 1.00 65.31 306 GLY A C 1
ATOM 2427 O O . GLY A 1 306 ? 13.770 -30.693 41.800 1.00 65.31 306 GLY A O 1
ATOM 2428 N N . LEU A 1 307 ? 13.423 -30.372 39.603 1.00 55.84 307 LEU A N 1
ATOM 2429 C CA . LEU A 1 307 ? 13.819 -31.719 39.178 1.00 55.84 307 LEU A CA 1
ATOM 2430 C C . LEU A 1 307 ? 15.325 -31.968 39.360 1.00 55.84 307 LEU A C 1
ATOM 2432 O O . LEU A 1 307 ? 15.704 -33.006 39.898 1.00 55.84 307 LEU A O 1
ATOM 2436 N N . VAL A 1 308 ? 16.175 -30.992 39.024 1.00 60.00 308 VAL A N 1
ATOM 2437 C CA . VAL A 1 308 ? 17.640 -31.103 39.170 1.00 60.00 308 VAL A CA 1
ATOM 2438 C C . VAL A 1 308 ? 18.083 -31.104 40.642 1.00 60.00 308 VAL A C 1
ATOM 2440 O O . VAL A 1 308 ? 19.051 -31.780 40.996 1.00 60.00 308 VAL A O 1
ATOM 2443 N N . SER A 1 309 ? 17.372 -30.401 41.531 1.00 55.75 309 SER A N 1
ATOM 2444 C CA . SER A 1 309 ? 17.633 -30.476 42.978 1.00 55.75 309 SER A CA 1
ATOM 2445 C C . SER A 1 309 ? 17.212 -31.814 43.592 1.00 55.75 309 SER A C 1
ATOM 2447 O O . SER A 1 309 ? 17.852 -32.268 44.540 1.00 55.75 309 SER A O 1
ATOM 2449 N N . ASN A 1 310 ? 16.183 -32.473 43.049 1.00 48.09 310 ASN A N 1
ATOM 2450 C CA . ASN A 1 310 ? 15.700 -33.755 43.571 1.00 48.09 310 ASN A CA 1
ATOM 2451 C C . ASN A 1 310 ? 16.566 -34.945 43.123 1.00 48.09 310 ASN A C 1
ATOM 2453 O O . ASN A 1 310 ? 16.625 -35.956 43.812 1.00 48.09 310 ASN A O 1
ATOM 2457 N N . GLU A 1 311 ? 17.294 -34.817 42.010 1.00 50.16 311 GLU A N 1
ATOM 2458 C CA . GLU A 1 311 ? 18.220 -35.852 41.527 1.00 50.16 311 GLU A CA 1
ATOM 2459 C C . GLU A 1 311 ? 19.527 -35.915 42.345 1.00 50.16 311 GLU A C 1
ATOM 2461 O O . GLU A 1 311 ? 20.187 -36.951 42.399 1.00 50.16 311 GLU A O 1
ATOM 2466 N N . LYS A 1 312 ? 19.883 -34.833 43.055 1.00 51.41 312 LYS A N 1
ATOM 2467 C CA . LYS A 1 312 ? 21.041 -34.806 43.972 1.00 51.41 312 LYS A CA 1
ATOM 2468 C C . LYS A 1 312 ? 20.721 -35.262 45.396 1.00 51.41 312 LYS A C 1
ATOM 2470 O O . LYS A 1 312 ? 21.643 -35.548 46.158 1.00 51.41 312 LYS A O 1
ATOM 2475 N N . ALA A 1 313 ? 19.445 -35.365 45.758 1.00 51.66 313 ALA A N 1
ATOM 2476 C CA . ALA A 1 313 ? 19.013 -35.917 47.034 1.00 51.66 313 ALA A CA 1
ATOM 2477 C C . ALA A 1 313 ? 18.793 -37.430 46.882 1.00 51.66 313 ALA A C 1
ATOM 2479 O O . ALA A 1 313 ? 17.668 -37.916 46.804 1.00 51.66 313 ALA A O 1
ATOM 2480 N N . GLY A 1 314 ? 19.893 -38.182 46.803 1.00 52.50 314 GLY A N 1
ATOM 2481 C CA . GLY A 1 314 ? 19.881 -39.644 46.808 1.00 52.50 314 GLY A CA 1
ATOM 2482 C C . GLY A 1 314 ? 19.333 -40.188 48.129 1.00 52.50 314 GLY A C 1
ATOM 2483 O O . GLY A 1 314 ? 20.090 -40.463 49.054 1.00 52.50 314 GLY A O 1
ATOM 2484 N N . GLY A 1 315 ? 18.015 -40.336 48.216 1.00 47.38 315 GLY A N 1
ATOM 2485 C CA . GLY A 1 315 ? 17.321 -40.936 49.346 1.00 47.38 315 GLY A CA 1
ATOM 2486 C C . GLY A 1 315 ? 16.149 -41.763 48.844 1.00 47.38 315 GLY A C 1
ATOM 2487 O O . GLY A 1 315 ? 15.148 -41.217 48.390 1.00 47.38 315 GLY A O 1
ATOM 2488 N N . GLY A 1 316 ? 16.286 -43.089 48.902 1.00 52.22 316 GLY A N 1
ATOM 2489 C CA . GLY A 1 316 ? 15.209 -44.028 48.608 1.00 52.22 316 GLY A CA 1
ATOM 2490 C C . GLY A 1 316 ? 14.055 -43.835 49.588 1.00 52.22 316 GLY A C 1
ATOM 2491 O O . GLY A 1 316 ? 14.102 -44.313 50.716 1.00 52.22 316 GLY A O 1
ATOM 2492 N N . GLY A 1 317 ? 13.028 -43.118 49.149 1.00 53.06 317 GLY A N 1
ATOM 2493 C CA . GLY A 1 317 ? 11.800 -42.858 49.885 1.00 53.06 317 GLY A CA 1
ATOM 2494 C C . GLY A 1 317 ? 10.706 -42.474 48.897 1.00 53.06 317 GLY A C 1
ATOM 2495 O O . GLY A 1 317 ? 10.982 -41.878 47.861 1.00 53.06 317 GLY A O 1
ATOM 2496 N N . GLU A 1 318 ? 9.487 -42.916 49.175 1.00 55.06 318 GLU A N 1
ATOM 2497 C CA . GLU A 1 318 ? 8.306 -42.929 48.307 1.00 55.06 318 GLU A CA 1
ATOM 2498 C C . GLU A 1 318 ? 8.161 -41.755 47.315 1.00 55.06 318 GLU A C 1
ATOM 2500 O O . GLU A 1 318 ? 8.302 -40.581 47.656 1.00 55.06 318 GLU A O 1
ATOM 2505 N N . ARG A 1 319 ? 7.804 -42.086 46.062 1.00 49.62 319 ARG A N 1
ATOM 2506 C CA . ARG A 1 319 ? 7.561 -41.103 44.992 1.00 49.62 319 ARG A CA 1
ATOM 2507 C C . ARG A 1 319 ? 6.547 -40.032 45.446 1.00 49.62 319 ARG A C 1
ATOM 2509 O O . ARG A 1 319 ? 5.427 -40.405 45.804 1.00 49.62 319 ARG A O 1
ATOM 2516 N N . PRO A 1 320 ? 6.873 -38.728 45.334 1.00 55.34 320 PRO A N 1
ATOM 2517 C CA . PRO A 1 320 ? 5.985 -37.640 45.734 1.00 55.34 320 PRO A CA 1
ATOM 2518 C C . PRO A 1 320 ? 4.636 -37.677 45.010 1.00 55.34 320 PRO A C 1
ATOM 2520 O O . PRO A 1 320 ? 4.561 -37.925 43.804 1.00 55.34 320 PRO A O 1
ATOM 2523 N N . GLN A 1 321 ? 3.568 -37.345 45.738 1.00 48.06 321 GLN A N 1
ATOM 2524 C CA . GLN A 1 321 ? 2.178 -37.278 45.260 1.00 48.06 321 GLN A CA 1
ATOM 2525 C C . GLN A 1 321 ? 2.007 -36.432 43.978 1.00 48.06 321 GLN A C 1
ATOM 2527 O O . GLN A 1 321 ? 1.163 -36.745 43.138 1.00 48.06 321 GLN A O 1
ATOM 2532 N N . ALA A 1 322 ? 2.864 -35.425 43.775 1.00 47.41 322 ALA A N 1
ATOM 2533 C CA . ALA A 1 322 ? 2.890 -34.574 42.583 1.00 47.41 322 ALA A CA 1
ATOM 2534 C C . ALA A 1 322 ? 3.283 -35.327 41.294 1.00 47.41 322 ALA A C 1
ATOM 2536 O O . ALA A 1 322 ? 2.733 -35.054 40.228 1.00 47.41 322 ALA A O 1
ATOM 2537 N N . VAL A 1 323 ? 4.162 -36.334 41.382 1.00 51.59 323 VAL A N 1
ATOM 2538 C CA . VAL A 1 323 ? 4.553 -37.165 40.226 1.00 51.59 323 VAL A CA 1
ATOM 2539 C C . VAL A 1 323 ? 3.402 -38.091 39.812 1.00 51.59 323 VAL A C 1
ATOM 2541 O O . VAL A 1 323 ? 3.194 -38.316 38.622 1.00 51.59 323 VAL A O 1
ATOM 2544 N N . ARG A 1 324 ? 2.591 -38.563 40.774 1.00 52.31 324 ARG A N 1
ATOM 2545 C CA . ARG A 1 324 ? 1.366 -39.334 40.483 1.00 52.31 324 ARG A CA 1
ATOM 2546 C C . ARG A 1 324 ? 0.269 -38.471 39.852 1.00 52.31 324 ARG A C 1
ATOM 2548 O O . ARG A 1 324 ? -0.447 -38.955 38.979 1.00 52.31 324 ARG A O 1
ATOM 2555 N N . GLN A 1 325 ? 0.147 -37.203 40.251 1.00 53.69 325 GLN A N 1
ATOM 2556 C CA . GLN A 1 325 ? -0.795 -36.274 39.615 1.00 53.69 325 GLN A CA 1
ATOM 2557 C C . GLN A 1 325 ? -0.381 -35.932 38.179 1.00 53.69 325 GLN A C 1
ATOM 2559 O O . GLN A 1 325 ? -1.235 -35.932 37.295 1.00 53.69 325 GLN A O 1
ATOM 2564 N N . GLY A 1 326 ? 0.918 -35.736 37.922 1.00 52.94 326 GLY A N 1
ATOM 2565 C CA . GLY A 1 326 ? 1.441 -35.529 36.569 1.00 52.94 326 GLY A CA 1
ATOM 2566 C C . GLY A 1 326 ? 1.160 -36.711 35.636 1.00 52.94 326 GLY A C 1
ATOM 2567 O O . GLY A 1 326 ? 0.653 -36.514 34.532 1.00 52.94 326 GLY A O 1
ATOM 2568 N N . SER A 1 327 ? 1.381 -37.948 36.100 1.00 56.31 327 SER A N 1
ATOM 2569 C CA . SER A 1 327 ? 1.100 -39.145 35.294 1.00 56.31 327 SER A CA 1
ATOM 2570 C C . SER A 1 327 ? -0.395 -39.350 35.022 1.00 56.31 327 SER A C 1
ATOM 2572 O O . SER A 1 327 ? -0.762 -39.758 33.924 1.00 56.31 327 SER A O 1
ATOM 2574 N N . GLN A 1 328 ? -1.276 -39.019 35.975 1.00 62.09 328 GLN A N 1
ATOM 2575 C CA . GLN A 1 328 ? -2.730 -39.103 35.770 1.00 62.09 328 GLN A CA 1
ATOM 2576 C C . GLN A 1 328 ? -3.251 -38.052 34.780 1.00 62.09 328 GLN A C 1
ATOM 2578 O O . GLN A 1 328 ? -4.148 -38.342 33.990 1.00 62.09 328 GLN A O 1
ATOM 2583 N N . LEU A 1 329 ? -2.686 -36.842 34.790 1.00 53.16 329 LEU A N 1
ATOM 2584 C CA . LEU A 1 329 ? -3.026 -35.789 33.828 1.00 53.16 329 LEU A CA 1
ATOM 2585 C C . LEU A 1 329 ? -2.581 -36.152 32.410 1.00 53.16 329 LEU A C 1
ATOM 2587 O O . LEU A 1 329 ? -3.337 -35.957 31.462 1.00 53.16 329 LEU A O 1
ATOM 2591 N N . GLN A 1 330 ? -1.393 -36.741 32.275 1.00 57.22 330 GLN A N 1
ATOM 2592 C CA . GLN A 1 330 ? -0.873 -37.196 30.989 1.00 57.22 330 GLN A CA 1
ATOM 2593 C C . GLN A 1 330 ? -1.700 -38.361 30.419 1.00 57.22 330 GLN A C 1
ATOM 2595 O O . GLN A 1 330 ? -1.981 -38.392 29.222 1.00 57.22 330 GLN A O 1
ATOM 2600 N N . GLN A 1 331 ? -2.170 -39.270 31.279 1.00 71.25 331 GLN A N 1
ATOM 2601 C CA . GLN A 1 331 ? -3.033 -40.384 30.885 1.00 71.25 331 GLN A CA 1
ATOM 2602 C C . GLN A 1 331 ? -4.430 -39.913 30.447 1.00 71.25 331 GLN A C 1
ATOM 2604 O O . GLN A 1 331 ? -4.905 -40.329 29.394 1.00 71.25 331 GLN A O 1
ATOM 2609 N N . LYS A 1 332 ? -5.034 -38.954 31.164 1.00 68.69 332 LYS A N 1
ATOM 2610 C CA . LYS A 1 332 ? -6.303 -38.322 30.750 1.00 68.69 332 LYS A CA 1
ATOM 2611 C C . LYS A 1 332 ? -6.187 -37.567 29.425 1.00 68.69 332 LYS A C 1
ATOM 2613 O O . LYS A 1 332 ? -7.139 -37.533 28.651 1.00 68.69 332 LYS A O 1
ATOM 2618 N N . PHE A 1 333 ? -5.027 -36.969 29.149 1.00 59.91 333 PHE A N 1
ATOM 2619 C CA . PHE A 1 333 ? -4.782 -36.274 27.885 1.00 59.91 333 PHE A CA 1
ATOM 2620 C C . PHE A 1 333 ? -4.674 -37.251 26.704 1.00 59.91 333 PHE A C 1
ATOM 2622 O O . PHE A 1 333 ? -5.190 -36.972 25.623 1.00 59.91 333 PHE A O 1
ATOM 2629 N N . LEU A 1 334 ? -4.051 -38.414 26.918 1.00 67.12 334 LEU A N 1
ATOM 2630 C CA . LEU A 1 334 ? -3.956 -39.479 25.915 1.00 67.12 334 LEU A CA 1
ATOM 2631 C C . LEU A 1 334 ? -5.308 -40.162 25.655 1.00 67.12 334 LEU A C 1
ATOM 2633 O O . LEU A 1 334 ? -5.627 -40.444 24.503 1.00 67.12 334 LEU A O 1
ATOM 2637 N N . GLU A 1 335 ? -6.133 -40.365 26.686 1.00 76.25 335 GLU A N 1
ATOM 2638 C CA . GLU A 1 335 ? -7.505 -40.873 26.524 1.00 76.25 335 GLU A CA 1
ATOM 2639 C C . GLU A 1 335 ? -8.386 -39.889 25.742 1.00 76.25 335 GLU A C 1
ATOM 2641 O O . GLU A 1 335 ? -9.051 -40.286 24.787 1.00 76.25 335 GLU A O 1
ATOM 2646 N N . ALA A 1 336 ? -8.309 -38.591 26.056 1.00 64.50 336 ALA A N 1
ATOM 2647 C CA . ALA A 1 336 ? -9.047 -37.557 25.329 1.00 64.50 336 ALA A CA 1
ATOM 2648 C C . ALA A 1 336 ? -8.604 -37.414 23.859 1.00 64.50 336 ALA A C 1
ATOM 2650 O O . ALA A 1 336 ? -9.418 -37.077 22.998 1.00 64.50 336 ALA A O 1
ATOM 2651 N N . ALA A 1 337 ? -7.327 -37.671 23.553 1.00 58.41 337 ALA A N 1
ATOM 2652 C CA . ALA A 1 337 ? -6.827 -37.702 22.180 1.00 58.41 337 ALA A CA 1
ATOM 2653 C C . ALA A 1 337 ? -7.325 -38.945 21.416 1.00 58.41 337 ALA A C 1
ATOM 2655 O O . ALA A 1 337 ? -7.768 -38.821 20.277 1.00 58.41 337 ALA A O 1
ATOM 2656 N N . SER A 1 338 ? -7.332 -40.112 22.068 1.00 73.94 338 SER A N 1
ATOM 2657 C CA . SER A 1 338 ? -7.808 -41.382 21.497 1.00 73.94 338 SER A CA 1
ATOM 2658 C C . SER A 1 338 ? -9.313 -41.372 21.185 1.00 73.94 338 SER A C 1
ATOM 2660 O O . SER A 1 338 ? -9.739 -41.845 20.129 1.00 73.94 338 SER A O 1
ATOM 2662 N N . ASP A 1 339 ? -10.134 -40.760 22.047 1.00 63.75 339 ASP A N 1
ATOM 2663 C CA . ASP A 1 339 ? -11.576 -40.618 21.795 1.00 63.75 339 ASP A CA 1
ATOM 2664 C C . ASP A 1 339 ? -11.880 -39.672 20.625 1.00 63.75 339 ASP A C 1
ATOM 2666 O O . ASP A 1 339 ? -12.859 -39.865 19.899 1.00 63.75 339 ASP A O 1
ATOM 2670 N N . ARG A 1 340 ? -11.012 -38.686 20.370 1.00 59.03 340 ARG A N 1
ATOM 2671 C CA . ARG A 1 340 ? -11.162 -37.762 19.237 1.00 59.03 340 ARG A CA 1
ATOM 2672 C C . ARG A 1 340 ? -10.946 -38.454 17.888 1.00 59.03 340 ARG A C 1
ATOM 2674 O O . ARG A 1 340 ? -11.644 -38.125 16.928 1.00 59.03 340 ARG A O 1
ATOM 2681 N N . ASP A 1 341 ? -10.057 -39.444 17.840 1.00 55.38 341 ASP A N 1
ATOM 2682 C CA . ASP A 1 341 ? -9.789 -40.248 16.641 1.00 55.38 341 ASP A CA 1
ATOM 2683 C C . ASP A 1 341 ? -10.852 -41.334 16.392 1.00 55.38 341 ASP A C 1
ATOM 2685 O O . ASP A 1 341 ? -11.060 -41.763 15.254 1.00 55.38 341 ASP A O 1
ATOM 2689 N N . ARG A 1 342 ? -11.603 -41.746 17.423 1.00 55.47 342 ARG A N 1
ATOM 2690 C CA . ARG A 1 342 ? -12.765 -42.643 17.269 1.00 55.47 342 ARG A CA 1
ATOM 2691 C C . ARG A 1 342 ? -13.993 -41.939 16.694 1.00 55.47 342 ARG A C 1
ATOM 2693 O O . ARG A 1 342 ? -14.732 -42.534 15.913 1.00 55.47 342 ARG A O 1
ATOM 2700 N N . VAL A 1 343 ? -14.198 -40.664 17.027 1.00 58.06 343 VAL A N 1
ATOM 2701 C CA . VAL A 1 343 ? -15.323 -39.874 16.490 1.00 58.06 343 VAL A CA 1
ATOM 2702 C C . VAL A 1 343 ? -15.124 -39.544 15.004 1.00 58.06 343 VAL A C 1
ATOM 2704 O O . VAL A 1 343 ? -16.095 -39.496 14.252 1.00 58.06 343 VAL A O 1
ATOM 2707 N N . SER A 1 344 ? -13.880 -39.386 14.542 1.00 52.28 344 SER A N 1
ATOM 2708 C CA . SER A 1 344 ? -13.574 -39.136 13.125 1.00 52.28 344 SER A CA 1
ATOM 2709 C C . SER A 1 344 ? -13.658 -40.392 12.246 1.00 52.28 344 SER A C 1
ATOM 2711 O O . SER A 1 344 ? -13.942 -40.279 11.054 1.00 52.28 344 SER A O 1
ATOM 2713 N N . SER A 1 345 ? -13.490 -41.588 12.817 1.00 48.47 345 SER A N 1
ATOM 2714 C CA . SER A 1 345 ? -13.555 -42.864 12.086 1.00 48.47 345 SER A CA 1
ATOM 2715 C C . SER A 1 345 ? -14.952 -43.514 12.064 1.00 48.47 345 SER A C 1
ATOM 2717 O O . SER A 1 345 ? -15.216 -44.353 11.206 1.00 48.47 345 SER A O 1
ATOM 2719 N N . GLY A 1 346 ? -15.886 -43.079 12.920 1.00 48.38 346 GLY A N 1
ATOM 2720 C CA . GLY A 1 346 ? -17.273 -43.574 12.949 1.00 48.38 346 GLY A CA 1
ATOM 2721 C C . GLY A 1 346 ? -18.233 -42.965 11.913 1.00 48.38 346 GLY A C 1
ATOM 2722 O O . GLY A 1 346 ? -19.340 -43.469 11.747 1.00 48.38 346 GLY A O 1
ATOM 2723 N N . SER A 1 347 ? -17.838 -41.906 11.195 1.00 46.69 347 SER A N 1
ATOM 2724 C CA . SER A 1 347 ? -18.740 -41.147 10.302 1.00 46.69 347 SER A CA 1
ATOM 2725 C C . SER A 1 347 ? -18.766 -41.635 8.837 1.00 46.69 347 SER A C 1
ATOM 2727 O O . SER A 1 347 ? -19.451 -41.052 8.002 1.00 46.69 347 SER A O 1
ATOM 2729 N N . LEU A 1 348 ? -18.033 -42.703 8.489 1.00 51.38 348 LEU A N 1
ATOM 2730 C CA . LEU A 1 348 ? -17.941 -43.213 7.105 1.00 51.38 348 LEU A CA 1
ATOM 2731 C C . LEU A 1 348 ? -18.512 -44.628 6.888 1.00 51.38 348 LEU A C 1
ATOM 2733 O O . LEU A 1 348 ? -18.442 -45.144 5.776 1.00 51.38 348 LEU A O 1
ATOM 2737 N N . ALA A 1 349 ? -19.123 -45.248 7.900 1.00 51.56 349 ALA A N 1
ATOM 2738 C CA . ALA A 1 349 ? -19.705 -46.589 7.790 1.00 51.56 349 ALA A CA 1
ATOM 2739 C C . ALA A 1 349 ? -21.214 -46.560 8.082 1.00 51.56 349 ALA A C 1
ATOM 2741 O O . ALA A 1 349 ? -21.660 -46.925 9.165 1.00 51.56 349 ALA A O 1
ATOM 2742 N N . GLY A 1 350 ? -22.012 -46.090 7.122 1.00 47.84 350 GLY A N 1
ATOM 2743 C CA . GLY A 1 350 ? -23.466 -46.002 7.285 1.00 47.84 350 GLY A CA 1
ATOM 2744 C C . GLY A 1 350 ? -24.221 -45.713 5.991 1.00 47.84 350 GLY A C 1
ATOM 2745 O O . GLY A 1 350 ? -25.057 -44.820 5.963 1.00 47.84 350 GLY A O 1
ATOM 2746 N N . GLY A 1 351 ? -23.901 -46.430 4.912 1.00 46.12 351 GLY A N 1
ATOM 2747 C CA . GLY A 1 351 ? -24.651 -46.401 3.654 1.00 46.12 351 GLY A CA 1
ATOM 2748 C C . GLY A 1 351 ? -25.122 -47.802 3.287 1.00 46.12 351 GLY A C 1
ATOM 2749 O O . GLY A 1 351 ? -24.524 -48.434 2.422 1.00 46.12 351 GLY A O 1
ATOM 2750 N N . ASP A 1 352 ? -26.147 -48.299 3.986 1.00 52.75 352 ASP A N 1
ATOM 2751 C CA . ASP A 1 352 ? -26.795 -49.574 3.678 1.00 52.75 352 ASP A CA 1
ATOM 2752 C C . ASP A 1 352 ? -27.843 -49.386 2.573 1.00 52.75 352 ASP A C 1
ATOM 2754 O O . ASP A 1 352 ? -28.812 -48.631 2.686 1.00 52.75 352 ASP A O 1
ATOM 2758 N N . THR A 1 353 ? -27.604 -50.093 1.480 1.00 57.44 353 THR A N 1
ATOM 2759 C CA . THR A 1 353 ? -28.501 -50.351 0.363 1.00 57.44 353 THR A CA 1
ATOM 2760 C C . THR A 1 353 ? -29.685 -51.221 0.792 1.00 57.44 353 THR A C 1
ATOM 2762 O O . THR A 1 353 ? -29.529 -52.425 0.980 1.00 57.44 353 THR A O 1
ATOM 2765 N N . ARG A 1 354 ? -30.905 -50.670 0.807 1.00 50.56 354 ARG A N 1
ATOM 2766 C CA . ARG A 1 354 ? -32.138 -51.459 0.623 1.00 50.56 354 ARG A CA 1
ATOM 2767 C C . ARG A 1 354 ? -33.120 -50.730 -0.286 1.00 50.56 354 ARG A C 1
ATOM 2769 O O . ARG A 1 354 ? -33.417 -49.557 -0.089 1.00 50.56 354 ARG A O 1
ATOM 2776 N N . GLY A 1 355 ? -33.559 -51.453 -1.311 1.00 61.44 355 GLY A N 1
ATOM 2777 C CA . GLY A 1 355 ? -34.237 -50.913 -2.481 1.00 61.44 355 GLY A CA 1
ATOM 2778 C C . GLY A 1 355 ? -35.746 -50.725 -2.374 1.00 61.44 355 GLY A C 1
ATOM 2779 O O . GLY A 1 355 ? -36.408 -51.212 -1.456 1.00 61.44 355 GLY A O 1
ATOM 2780 N N . ARG A 1 356 ? -36.263 -50.073 -3.413 1.00 46.81 356 ARG A N 1
ATOM 2781 C CA . ARG A 1 356 ? -37.395 -50.501 -4.236 1.00 46.81 356 ARG A CA 1
ATOM 2782 C C . ARG A 1 356 ? -37.274 -49.860 -5.607 1.00 46.81 356 ARG A C 1
ATOM 2784 O O . ARG A 1 356 ? -36.817 -48.697 -5.646 1.00 46.81 356 ARG A O 1
#

Organism: NCBI:txid1169474

Radius of gyration: 27.29 Å; chains: 1; bounding box: 63×75×75 Å

Secondary structure (DSSP, 8-state):
--------HHHHHHHHHHHHHHHHHHHHHHHHTEEEEETTEEEEEEESS-HHHHHHHHHHHHHHHHHHHHHHHHHHHHHHHHT-HHHHHHTHHHHHHHHHHHHHHHHHHHHS-HHHHHHHHTHHHHHHHHHHHHHHTS--S-HHHHHHHHHHHHHHHHHHHHHHHHHHHHHHH-TTTT--HHHHHIIIIIIIIHHHHHHHHHHHS-HHHHHHHHHHHHHHHHHHHHHH-TT----HHHHHHHHHHHHHHHHHHHHHHHHHHHHHHHHHHHHHTT----S----TT----HHHHHHHHHHHHHHHHHHHHHHS--------HHHHHHHHHHHHHHHHHHHHHHHHHGGG--------

pLDDT: mean 82.08, std 17.06, range [36.47, 98.0]

Sequence (356 aa):
MPQTSTVSPAVQVTCFVLMVIQRANHAFLVEFAKEKERPDKPGTYDYAFPRSNLTFTGQLLSLLVAWLLASIFYGRSGFEKSVDPSGIIKMWYVGVAYCFDDILELEANRYMDSATYTVLSQGKILLTAVLCEFAMKSDSNNFLVQFVQIKVTQCLATAVYTGVFFWREIWENGLFGGFTWKTVLLLIVGYLVKALLTQYVLKVLNSLLKNITEVLGMMGTYFERLAFKPEAVFRFSSFLAALQVMIAVIVYVGTKAEKQRNEEEMKKIRLEAGLESDSAPLSSGSFVQPSDALVWKRSVQDLEKGLVSNEKAGGGGERPQAVRQGSQLQQKFLEAASDRDRVSSGSLAGGDTRGR

InterPro domains:
  IPR007271 Nucleotide-sugar transporter [PTHR10231] (14-138)